Protein AF-A0AA88KXW4-F1 (afdb_monomer)

Sequence (293 aa):
MCEIICKDDIHLTCNGFHGGKSVVLKAKTGSNIFIIKSSSSSLHDVEAWNPDFDQYDLLATLEAKLRIDFPDSSTERIFDYFHAYDLTSPVIRNDLWNLANDHEFVLSLMLETLELFPRILGHCGTLFAVEYVDTLNNFKYNNSSIVIAKKIAEFLIHVRDDTEKLYLCDVKPSHFGESVNGIWKYVDLDAVLSYDILARNIKLRSSCTTDLDCSYFDCVFLCNKNTKQCGKSMVTSNVQIICKNIFIGGFWSGRGLLEMHKSTLIRDTLLQCINDSAFTEEDLINALSAIEG

Mean predicted aligned error: 6.89 Å

Radius of gyration: 20.35 Å; Cα contacts (8 Å, |Δi|>4): 471; chains: 1; bounding box: 57×39×61 Å

Foldseek 3Di:
DVVQVPDPQKDWDFPPDDDQWLGWIWIDDPPFIWIKTFSDVDLPSFPPFDPVPPLVVLLVVLCVVAVFPADPVLSVQVSVVLVVDDCVDPQSRRQVVRLSVQQLSSVLSSCVVLVQEFHWPAADRRMTITGDFQFQVNDPDPDALLVVLLLVLVSVVSCCPVGSNKADQADARRQWGAGPVRHIYGYDCSRTGHLVVLQVVLQPDDFAQAQVNSGPRNWTFGQDNVVRGGDSHTPDHNQLSCLDPAAPHDPVRPHHSPVPPPDPLSVVLSVCSNPPPPDGSVSSNVSSVVPVD

InterPro domains:
  IPR022049 FAM69, protein-kinase domain [PF12260] (96-249)

Nearest PDB structures (foldseek):
  6fdn-assembly1_A  TM=6.360E-01  e=9.123E-03  Homo sapiens
  6hk6-assembly2_C  TM=5.998E-01  e=6.865E-03  Homo sapiens
  6fdm-assembly2_C  TM=6.776E-01  e=3.375E-02  Homo sapiens
  6fdm-assembly1_B  TM=6.154E-01  e=1.706E-02  Homo sapiens
  6g51-assembly1_v  TM=5.787E-01  e=9.123E-03  Homo sapiens

Organism: Artemia franciscana (NCBI:txid6661)

Secondary structure (DSSP, 8-state):
-HHHHTSTT-EEEE----SS-SEEEEEEETTEEEEEEESSSSTT--PPPPTT-STHHHHHHHHHHH--PPPHHHHHHHHHHHHTS-TTSHHHHHHHHHHHH-HHHHHHHHHGGG-SSPPEEEEETTEEEEE-EEEGGG---SS-HHHHHHHHHHHHHHHHHSSS--EE-S--GGGEEEETTS-EEE---TTEE-HHHHHHHHHT----SSGGGGEETTEEEEEETTTTEEEEEES--HHHHHIIIIIIEETTTEE-TTTT---HHHHHHHHHHHH-TT--HHHHHHHHHHHH-

pLDDT: mean 84.41, std 12.37, range [49.41, 97.44]

Solvent-accessible surface area (backbone atoms only — not comparable to full-atom values): 16373 Å² total; per-residue (Å²): 86,47,75,60,72,71,37,91,74,51,47,76,43,79,55,89,82,62,96,73,45,60,35,46,32,44,36,34,49,92,91,48,58,31,34,39,36,18,68,47,80,42,97,79,63,61,74,80,68,63,89,74,60,62,70,71,40,46,57,52,46,49,45,70,69,58,57,58,88,68,59,70,70,36,53,52,48,52,49,54,62,61,67,75,51,68,67,85,39,71,66,54,40,33,24,50,52,47,39,71,64,31,63,36,58,44,50,27,65,46,45,35,90,72,51,46,34,48,42,71,74,43,51,42,68,57,34,36,31,26,52,48,56,55,25,53,76,74,62,80,76,92,69,59,55,61,62,55,52,39,54,53,35,55,49,49,48,46,43,52,73,77,39,82,47,59,40,67,16,72,71,44,49,70,32,34,26,36,31,93,84,71,46,62,28,48,71,66,44,78,49,53,39,32,60,64,54,49,49,50,65,45,56,72,52,89,57,29,82,42,35,74,66,28,40,56,77,66,38,27,22,37,37,37,71,87,80,25,34,50,49,82,51,68,69,52,51,59,60,28,47,42,36,42,32,40,30,47,25,36,95,89,61,43,83,16,63,49,54,84,55,85,49,64,66,59,55,52,50,47,53,42,35,64,71,39,88,82,59,48,50,65,59,52,42,54,58,50,55,71,66,78,111

Structure (mmCIF, N/CA/C/O backbone):
data_AF-A0AA88KXW4-F1
#
_entry.id   AF-A0AA88KXW4-F1
#
loop_
_atom_site.group_PDB
_atom_site.id
_atom_site.type_symbol
_atom_site.label_atom_id
_atom_site.label_alt_id
_atom_site.label_comp_id
_atom_site.label_asym_id
_atom_site.label_entity_id
_atom_site.label_seq_id
_atom_site.pdbx_PDB_ins_code
_atom_site.Cartn_x
_atom_site.Cartn_y
_atom_site.Cartn_z
_atom_site.occupancy
_atom_site.B_iso_or_equiv
_atom_site.auth_seq_id
_atom_site.auth_comp_id
_atom_site.auth_asym_id
_atom_site.auth_atom_id
_atom_site.pdbx_PDB_model_num
ATOM 1 N N . MET A 1 1 ? 9.283 -3.394 -23.355 1.00 84.25 1 MET A N 1
ATOM 2 C CA . MET A 1 1 ? 8.104 -2.547 -23.056 1.00 84.25 1 MET A CA 1
ATOM 3 C C . MET A 1 1 ? 8.089 -1.256 -23.881 1.00 84.25 1 MET A C 1
ATOM 5 O O . MET A 1 1 ? 7.026 -0.930 -24.387 1.00 84.25 1 MET A O 1
ATOM 9 N N . CYS A 1 2 ? 9.219 -0.564 -24.101 1.00 83.81 2 CYS A N 1
ATOM 10 C CA . CYS A 1 2 ? 9.263 0.634 -24.964 1.00 83.81 2 CYS A CA 1
ATOM 11 C C . CYS A 1 2 ? 8.580 0.470 -26.328 1.00 83.81 2 CYS A C 1
ATOM 13 O O . CYS A 1 2 ? 7.752 1.291 -26.698 1.00 83.81 2 CYS A O 1
ATOM 15 N N . GLU A 1 3 ? 8.848 -0.628 -27.039 1.00 84.06 3 GLU A N 1
ATOM 16 C CA . GLU A 1 3 ? 8.198 -0.909 -28.327 1.00 84.06 3 GLU A CA 1
ATOM 17 C C . GLU A 1 3 ? 6.674 -1.031 -28.234 1.00 84.06 3 GLU A C 1
ATOM 19 O O . GLU A 1 3 ? 5.991 -0.813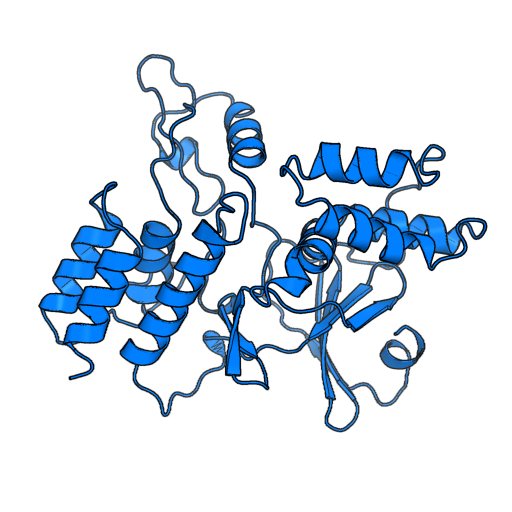 -29.220 1.00 84.06 3 GLU A O 1
ATOM 24 N N . ILE A 1 4 ? 6.127 -1.415 -27.080 1.00 82.56 4 ILE A N 1
ATOM 25 C CA . ILE A 1 4 ? 4.677 -1.520 -26.879 1.00 82.56 4 ILE A CA 1
ATOM 26 C C . ILE A 1 4 ? 4.097 -0.134 -26.595 1.00 82.56 4 ILE A C 1
ATOM 28 O O . ILE A 1 4 ? 3.077 0.224 -27.171 1.00 82.56 4 ILE A O 1
ATOM 32 N N . ILE A 1 5 ? 4.751 0.646 -25.729 1.00 80.94 5 ILE A N 1
ATOM 33 C CA . ILE A 1 5 ? 4.291 1.987 -25.336 1.00 80.94 5 ILE A CA 1
ATOM 34 C C . ILE A 1 5 ? 4.355 2.969 -26.514 1.00 80.94 5 ILE A C 1
ATOM 36 O O . ILE A 1 5 ? 3.481 3.819 -26.642 1.00 80.94 5 ILE A O 1
ATOM 40 N N . CYS A 1 6 ? 5.357 2.839 -27.386 1.00 79.31 6 CYS A N 1
ATOM 41 C CA . CYS A 1 6 ? 5.578 3.744 -28.516 1.00 79.31 6 CYS A CA 1
ATOM 42 C C . CYS A 1 6 ? 4.919 3.285 -29.832 1.00 79.31 6 CYS A C 1
ATOM 44 O O . CYS A 1 6 ? 5.232 3.841 -30.882 1.00 79.31 6 CYS A O 1
ATOM 46 N N . LYS A 1 7 ? 4.057 2.261 -29.813 1.00 79.69 7 LYS A N 1
ATOM 47 C CA . LYS A 1 7 ? 3.315 1.817 -31.005 1.00 79.69 7 LYS A CA 1
ATOM 48 C C . LYS A 1 7 ? 2.076 2.673 -31.255 1.00 79.69 7 LYS A C 1
ATOM 50 O O . LYS A 1 7 ? 1.398 3.076 -30.318 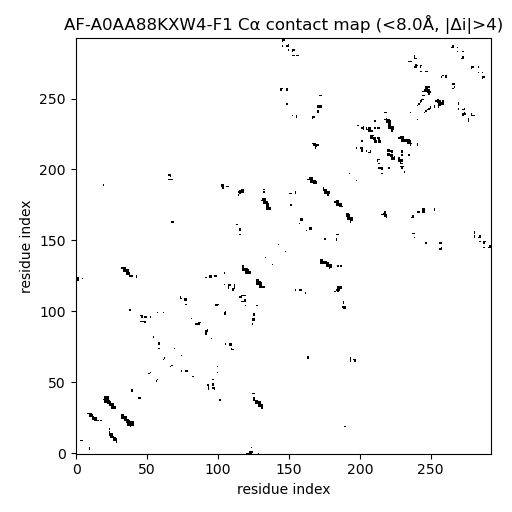1.00 79.69 7 LYS A O 1
ATOM 55 N N . ASP A 1 8 ? 1.718 2.839 -32.527 1.00 71.12 8 ASP A N 1
ATOM 56 C CA . ASP A 1 8 ? 0.546 3.623 -32.948 1.00 71.12 8 ASP A CA 1
ATOM 57 C C . ASP A 1 8 ? -0.809 2.988 -32.569 1.00 71.12 8 ASP A C 1
ATOM 59 O O . ASP A 1 8 ? -1.837 3.662 -32.596 1.00 71.12 8 ASP A O 1
ATOM 63 N N . ASP A 1 9 ? -0.844 1.696 -32.221 1.00 81.19 9 ASP A N 1
ATOM 64 C CA . ASP A 1 9 ? -2.070 0.950 -31.902 1.00 81.19 9 ASP A CA 1
ATOM 65 C C . ASP A 1 9 ? -2.398 0.887 -30.398 1.00 81.19 9 ASP A C 1
ATOM 67 O O . ASP A 1 9 ? -3.360 0.223 -29.995 1.00 81.19 9 ASP A O 1
ATOM 71 N N . ILE A 1 10 ? -1.628 1.581 -29.553 1.00 83.44 10 ILE A N 1
ATOM 72 C CA . ILE A 1 10 ? -1.895 1.651 -28.117 1.00 83.44 10 ILE A CA 1
ATOM 73 C C . ILE A 1 10 ? -3.019 2.650 -27.818 1.00 83.44 10 ILE A C 1
ATOM 75 O O . ILE A 1 10 ? -2.944 3.843 -28.110 1.00 83.44 10 ILE A O 1
ATOM 79 N N . HIS A 1 11 ? -4.082 2.171 -27.175 1.00 84.12 11 HIS A N 1
ATOM 80 C CA . HIS A 1 11 ? -5.144 3.039 -26.678 1.00 84.12 11 HIS A CA 1
ATOM 81 C C . HIS A 1 11 ? -4.858 3.436 -25.230 1.00 84.12 11 HIS A C 1
ATOM 83 O O . HIS A 1 11 ? -4.861 2.581 -24.342 1.00 84.12 11 HIS A O 1
ATOM 89 N N . LEU A 1 12 ? -4.635 4.732 -24.997 1.00 84.12 12 LEU A N 1
ATOM 90 C CA . LEU A 1 12 ? -4.347 5.302 -23.681 1.00 84.12 12 LEU A CA 1
ATOM 91 C C . LEU A 1 12 ? -5.568 6.035 -23.122 1.00 84.12 12 LEU A C 1
ATOM 93 O O . LEU A 1 12 ? -6.241 6.790 -23.820 1.00 84.12 12 LEU A O 1
ATOM 97 N N . THR A 1 13 ? -5.860 5.823 -21.844 1.00 80.12 13 THR A N 1
ATOM 98 C CA . THR A 1 13 ? -6.889 6.556 -21.100 1.00 80.12 13 THR A CA 1
ATOM 99 C C . THR A 1 13 ? -6.297 7.043 -19.787 1.00 80.12 13 THR A C 1
ATOM 101 O O . THR A 1 13 ? -5.774 6.245 -19.010 1.00 80.12 13 THR A O 1
ATOM 104 N N . CYS A 1 14 ? -6.371 8.348 -19.530 1.00 72.88 14 CYS A N 1
ATOM 105 C CA . CYS A 1 14 ? -5.898 8.917 -18.275 1.00 72.88 14 CYS A CA 1
ATOM 106 C C . CYS A 1 14 ? -6.798 8.482 -17.116 1.00 72.88 14 CYS A C 1
ATOM 108 O O . CYS A 1 14 ? -8.000 8.746 -17.137 1.00 72.88 14 CYS A O 1
ATOM 110 N N . ASN A 1 15 ? 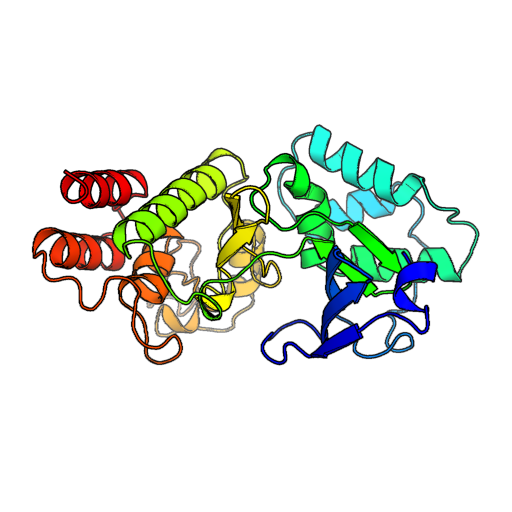-6.204 7.885 -16.084 1.00 65.44 15 ASN A N 1
ATOM 111 C CA . ASN A 1 15 ? -6.864 7.675 -14.799 1.00 65.44 15 ASN A CA 1
ATOM 112 C C . ASN A 1 15 ? -6.436 8.812 -13.874 1.00 65.44 15 ASN A C 1
ATOM 114 O O . ASN A 1 15 ? -5.461 8.714 -13.135 1.00 65.44 15 ASN A O 1
ATOM 118 N N . GLY A 1 16 ? -7.124 9.945 -13.972 1.00 50.75 16 GLY A N 1
ATOM 119 C CA . GLY A 1 16 ? -6.778 11.118 -13.181 1.00 50.75 16 GLY A CA 1
ATOM 120 C C . GLY A 1 16 ? -7.318 11.015 -11.764 1.00 50.75 16 GLY A C 1
ATOM 121 O O . GLY A 1 16 ? -8.344 11.618 -11.530 1.00 50.75 16 GLY A O 1
ATOM 122 N N . PHE A 1 17 ? -6.670 10.276 -10.857 1.00 49.41 17 PHE A N 1
ATOM 123 C CA . PHE A 1 17 ? -6.873 10.365 -9.397 1.00 49.41 17 PHE A CA 1
ATOM 124 C C . PHE A 1 17 ? -5.764 9.604 -8.645 1.00 49.41 17 PHE A C 1
ATOM 126 O O . PHE A 1 17 ? -6.028 8.567 -8.050 1.00 49.41 17 PHE A O 1
ATOM 133 N N . HIS A 1 18 ? -4.525 10.104 -8.652 1.00 53.38 18 HIS A N 1
ATOM 134 C CA . HIS A 1 18 ? -3.463 9.587 -7.775 1.00 53.38 18 HIS A CA 1
ATOM 135 C C . HIS A 1 18 ? -2.628 10.749 -7.231 1.00 53.38 18 HIS A C 1
ATOM 137 O O . HIS A 1 18 ? -2.150 11.589 -7.990 1.00 53.38 18 HIS A O 1
ATOM 143 N N . GLY A 1 19 ? -2.513 10.838 -5.906 1.00 49.91 19 GLY A N 1
ATOM 144 C CA . GLY A 1 19 ? -1.666 11.819 -5.236 1.00 49.91 19 GLY A CA 1
ATOM 145 C C . GLY A 1 19 ? -0.300 11.202 -4.981 1.00 49.91 19 GLY A C 1
ATOM 146 O O . GLY A 1 19 ? -0.121 10.577 -3.950 1.00 49.91 19 GLY A O 1
ATOM 147 N N . GLY A 1 20 ? 0.636 11.353 -5.919 1.00 55.56 20 GLY A N 1
ATOM 148 C CA . GLY A 1 20 ? 1.985 10.774 -5.805 1.00 55.56 20 GLY A CA 1
ATOM 149 C C . GLY A 1 20 ? 2.632 10.479 -7.158 1.00 55.56 20 GLY A C 1
ATOM 150 O O . GLY A 1 20 ? 3.827 10.708 -7.342 1.00 55.56 20 GLY A O 1
ATOM 151 N N . LYS A 1 21 ? 1.821 10.095 -8.151 1.00 65.62 21 LYS A N 1
ATOM 152 C CA . LYS A 1 21 ? 2.250 9.916 -9.543 1.00 65.62 21 LYS A CA 1
ATOM 153 C C . LYS A 1 21 ? 1.886 11.104 -10.417 1.00 65.62 21 LYS A C 1
ATOM 155 O O . LYS A 1 21 ? 0.757 11.589 -10.398 1.00 65.62 21 LYS A O 1
ATOM 160 N N . SER A 1 22 ? 2.831 11.499 -11.263 1.00 62.41 22 SER A N 1
ATOM 161 C CA . SER A 1 22 ? 2.583 12.483 -12.318 1.00 62.41 22 SER A CA 1
ATOM 162 C C . SER A 1 22 ? 1.876 11.862 -13.528 1.00 62.41 22 SER A C 1
ATOM 164 O O . SER A 1 22 ? 1.175 12.558 -14.261 1.00 62.41 22 SER A O 1
ATOM 166 N N . VAL A 1 23 ? 2.034 10.549 -13.735 1.00 74.38 23 VAL A N 1
ATOM 167 C CA . VAL A 1 23 ? 1.422 9.807 -14.845 1.00 74.38 23 VAL A CA 1
ATOM 168 C C . VAL A 1 23 ? 0.784 8.526 -14.321 1.00 74.38 23 VAL A C 1
ATOM 170 O O . VAL A 1 23 ? 1.477 7.690 -13.747 1.00 74.38 23 VAL A O 1
ATOM 173 N N . VAL A 1 24 ? -0.518 8.351 -14.573 1.00 82.81 24 VAL A N 1
ATOM 174 C CA . VAL A 1 24 ? -1.230 7.070 -14.425 1.00 82.81 24 VAL A CA 1
ATOM 175 C C . VAL A 1 24 ? -2.178 6.880 -15.608 1.00 82.81 24 VAL A C 1
ATOM 177 O O . VAL A 1 24 ? -3.198 7.565 -15.737 1.00 82.81 24 VAL A O 1
ATOM 180 N N . LEU A 1 25 ? -1.836 5.949 -16.498 1.00 87.75 25 LEU A N 1
ATOM 181 C CA . LEU A 1 25 ? -2.559 5.704 -17.746 1.00 87.75 25 LEU A CA 1
ATOM 182 C C . LEU A 1 25 ? -3.006 4.250 -17.826 1.00 87.75 25 LEU A C 1
ATOM 184 O O . LEU A 1 25 ? -2.198 3.334 -17.702 1.00 87.75 25 LEU A O 1
ATOM 188 N N . LYS A 1 26 ? -4.286 4.025 -18.112 1.00 90.12 26 LYS A N 1
ATOM 189 C CA . LYS A 1 26 ? -4.768 2.721 -18.563 1.00 90.12 26 LYS A CA 1
ATOM 190 C C . LYS A 1 26 ? -4.405 2.562 -20.033 1.00 90.12 26 LYS A C 1
ATOM 192 O O . LYS A 1 26 ? -4.838 3.358 -20.864 1.00 90.12 26 LYS A O 1
ATOM 197 N N . ALA A 1 27 ? -3.631 1.535 -20.343 1.00 91.06 27 ALA A N 1
ATOM 198 C CA . ALA A 1 27 ? -3.210 1.198 -21.689 1.00 91.06 27 ALA A CA 1
ATOM 199 C C . ALA A 1 27 ? -3.888 -0.090 -22.157 1.00 91.06 27 ALA A C 1
ATOM 201 O O . ALA A 1 27 ? -4.046 -1.041 -21.387 1.00 91.06 27 ALA A O 1
ATOM 202 N N . LYS A 1 28 ? -4.283 -0.123 -23.431 1.00 90.81 28 LYS A N 1
ATOM 203 C CA . LYS A 1 28 ? -4.855 -1.305 -24.078 1.00 90.81 28 LYS A CA 1
ATOM 204 C C . LYS A 1 28 ? -4.191 -1.555 -25.429 1.00 90.81 28 LYS A C 1
ATOM 206 O O . LYS A 1 28 ? -4.169 -0.664 -26.273 1.00 90.81 28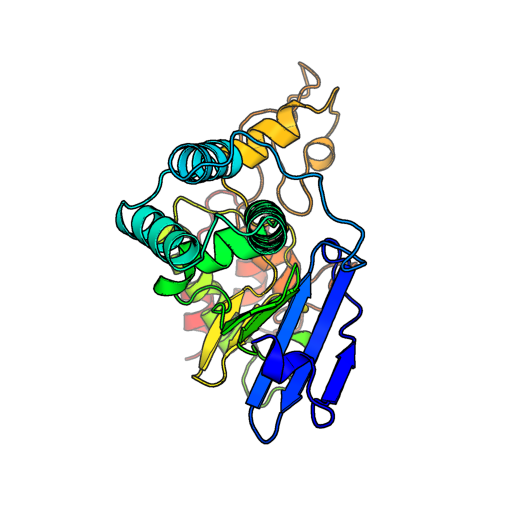 LYS A O 1
ATOM 211 N N . THR A 1 29 ? -3.715 -2.781 -25.636 1.00 88.75 29 THR A N 1
ATOM 212 C CA . THR A 1 29 ? -3.185 -3.283 -26.916 1.00 88.75 29 THR A CA 1
ATOM 213 C C . THR A 1 29 ? -3.831 -4.637 -27.222 1.00 88.75 29 THR A C 1
ATOM 215 O O . THR A 1 29 ? -3.703 -5.598 -26.459 1.00 88.75 29 THR A O 1
ATOM 218 N N . GLY A 1 30 ? -4.630 -4.705 -28.292 1.00 86.62 30 GLY A N 1
ATOM 219 C CA . GLY A 1 30 ? -5.485 -5.865 -28.566 1.00 86.62 30 GLY A CA 1
ATOM 220 C C . GLY A 1 30 ? -6.418 -6.196 -27.388 1.00 86.62 30 GLY A C 1
ATOM 221 O O . GLY A 1 30 ? -7.249 -5.375 -26.986 1.00 86.62 30 GLY A O 1
ATOM 222 N N . SER A 1 31 ? -6.285 -7.405 -26.831 1.00 85.62 31 SER A N 1
ATOM 223 C CA . SER A 1 31 ? -7.009 -7.862 -25.632 1.00 85.62 31 SER A CA 1
ATOM 224 C C . SER A 1 31 ? -6.290 -7.563 -24.313 1.00 85.62 31 SER A C 1
ATOM 226 O O . SER A 1 31 ? -6.886 -7.737 -23.253 1.00 85.62 31 SER A O 1
ATOM 228 N N . ASN A 1 32 ? -5.030 -7.130 -24.356 1.00 88.06 32 ASN A N 1
ATOM 229 C CA . ASN A 1 32 ? -4.223 -6.904 -23.163 1.00 88.06 32 ASN A CA 1
ATOM 230 C C . ASN A 1 32 ? -4.480 -5.506 -22.602 1.00 88.06 32 ASN A C 1
ATOM 232 O O . ASN A 1 32 ? -4.511 -4.525 -23.348 1.00 88.06 32 ASN A O 1
ATOM 236 N N . ILE A 1 33 ? -4.638 -5.424 -21.283 1.00 91.25 33 ILE A N 1
ATOM 237 C CA . ILE A 1 33 ? -4.827 -4.177 -20.543 1.00 91.25 33 ILE A CA 1
ATOM 238 C C . ILE A 1 33 ? -3.774 -4.130 -19.437 1.00 91.25 33 ILE A C 1
ATOM 240 O O . ILE A 1 33 ? -3.549 -5.128 -18.755 1.00 91.25 33 ILE A O 1
ATOM 244 N N . PHE A 1 34 ? -3.144 -2.975 -19.262 1.00 93.00 34 PHE A N 1
ATOM 245 C CA . PHE A 1 34 ? -2.158 -2.724 -18.214 1.00 93.00 34 PHE A CA 1
ATOM 246 C C . PHE A 1 34 ? -2.209 -1.258 -17.780 1.00 93.00 34 PHE A C 1
ATOM 248 O O . PHE A 1 34 ? -2.833 -0.426 -18.445 1.00 93.00 34 PHE A O 1
ATOM 255 N N . ILE A 1 35 ? -1.587 -0.941 -16.648 1.00 93.25 35 ILE A N 1
ATOM 256 C CA . ILE A 1 35 ? -1.483 0.431 -16.146 1.00 93.25 35 ILE A CA 1
ATOM 257 C C . ILE A 1 35 ? -0.039 0.896 -16.298 1.00 93.25 35 ILE A C 1
ATOM 259 O O . ILE A 1 35 ? 0.876 0.199 -15.878 1.00 93.25 35 ILE A O 1
ATOM 263 N N . ILE A 1 36 ? 0.165 2.066 -16.897 1.00 92.12 36 ILE A N 1
ATOM 264 C CA . ILE A 1 36 ? 1.461 2.739 -16.992 1.00 92.12 36 ILE A CA 1
ATOM 265 C C . ILE A 1 36 ? 1.524 3.799 -15.897 1.00 92.12 36 ILE A C 1
ATOM 267 O O . ILE A 1 36 ? 0.592 4.597 -15.767 1.00 92.12 36 ILE A O 1
ATOM 271 N N . LYS A 1 37 ? 2.619 3.815 -15.140 1.00 91.62 37 LYS A N 1
ATOM 272 C CA . LYS A 1 37 ? 2.862 4.734 -14.031 1.00 91.62 37 LYS A CA 1
ATOM 273 C C . LYS A 1 37 ? 4.221 5.421 -14.163 1.00 91.62 37 LYS A C 1
ATOM 275 O O . LYS A 1 37 ? 5.152 4.852 -14.731 1.00 91.62 37 LYS A O 1
ATOM 280 N N . SER A 1 38 ? 4.322 6.642 -13.643 1.00 87.25 38 SER A N 1
ATOM 281 C CA . SER A 1 38 ? 5.592 7.346 -13.421 1.00 87.25 38 SER A CA 1
ATOM 282 C C . SER A 1 38 ? 5.429 8.421 -12.347 1.00 87.25 38 SER A C 1
ATOM 284 O O . SER A 1 38 ? 4.440 9.164 -12.334 1.00 87.25 38 SER A O 1
ATOM 286 N N . SER A 1 39 ? 6.410 8.512 -11.450 1.00 78.69 39 SER A N 1
ATOM 287 C CA . SER A 1 39 ? 6.564 9.628 -10.506 1.00 78.69 39 SER A CA 1
ATOM 288 C C . SER A 1 39 ? 6.958 10.924 -11.218 1.00 78.69 39 SER A C 1
ATOM 290 O O . SER A 1 39 ? 6.522 12.004 -10.823 1.00 78.69 39 SER A O 1
ATOM 292 N N . SER A 1 40 ? 7.692 10.823 -12.326 1.00 72.44 40 SER A N 1
ATOM 293 C CA . SER A 1 40 ? 8.109 11.966 -13.133 1.00 72.44 40 SER A CA 1
ATOM 294 C C . SER A 1 40 ? 7.050 12.378 -14.163 1.00 72.44 40 SER A C 1
ATOM 296 O O . SER A 1 40 ? 6.437 11.528 -14.819 1.00 72.44 40 SER A O 1
ATOM 298 N N . SER A 1 41 ? 6.830 13.691 -14.293 1.00 63.44 41 SER A N 1
ATOM 299 C CA . SER A 1 41 ? 5.835 14.292 -15.198 1.00 63.44 41 SER A CA 1
ATOM 300 C C . SER A 1 41 ? 6.308 14.395 -16.648 1.00 63.44 41 SER A C 1
ATOM 302 O O . SER A 1 41 ? 5.504 14.566 -17.565 1.00 63.44 41 SER A O 1
ATOM 304 N N . SER A 1 42 ? 7.614 14.231 -16.859 1.00 59.12 42 SER A N 1
ATOM 305 C CA . SER A 1 42 ? 8.285 14.332 -18.146 1.00 59.12 42 SER A CA 1
ATOM 306 C C . SER A 1 42 ? 9.450 13.351 -18.190 1.00 59.12 42 SER A C 1
ATOM 308 O O . SER A 1 42 ? 10.179 13.210 -17.216 1.00 59.12 42 SER A O 1
ATOM 310 N N . LEU A 1 43 ? 9.727 12.753 -19.351 1.00 57.84 43 LEU A N 1
ATOM 311 C CA . LEU A 1 43 ? 10.965 11.985 -19.570 1.00 57.84 43 LEU A CA 1
ATOM 312 C C . LEU A 1 43 ? 12.241 12.843 -19.406 1.00 57.84 43 LEU A C 1
ATOM 314 O O . LEU A 1 43 ? 13.343 12.310 -19.471 1.00 57.84 43 LEU A O 1
ATOM 318 N N . HIS A 1 44 ? 12.098 14.161 -19.223 1.00 53.00 44 HIS A N 1
ATOM 319 C CA . HIS A 1 44 ? 13.179 15.118 -18.988 1.00 53.00 44 HIS A CA 1
ATOM 320 C C . HIS A 1 44 ? 13.258 15.640 -17.540 1.00 53.00 44 HIS A C 1
ATOM 322 O O . HIS A 1 44 ? 14.261 16.264 -17.198 1.00 53.00 44 HIS A O 1
ATOM 328 N N . ASP A 1 45 ? 12.261 15.367 -16.689 1.00 54.06 45 ASP A N 1
ATOM 329 C CA . ASP A 1 45 ? 12.276 15.717 -15.257 1.00 54.06 45 ASP A CA 1
ATOM 330 C C . ASP A 1 45 ? 12.929 14.575 -14.472 1.00 54.06 45 ASP A C 1
ATOM 332 O O . ASP A 1 45 ? 12.273 13.830 -13.739 1.00 54.06 45 ASP A O 1
ATOM 336 N N . VAL A 1 46 ? 14.215 14.370 -14.728 1.00 59.53 46 VAL A N 1
ATOM 337 C CA . VAL A 1 46 ? 14.956 13.189 -14.286 1.00 59.53 46 VAL A CA 1
ATOM 338 C C . VAL A 1 46 ? 16.008 13.630 -13.276 1.00 59.53 46 VAL A C 1
ATOM 340 O O . VAL A 1 46 ? 16.757 14.572 -13.548 1.00 59.53 46 VAL A O 1
ATOM 343 N N . GLU A 1 47 ? 16.058 12.993 -12.102 1.00 61.25 47 GLU A N 1
ATOM 344 C CA . GLU A 1 47 ? 17.119 13.285 -11.134 1.00 61.25 47 GLU A CA 1
ATOM 345 C C . GLU A 1 47 ? 18.475 12.964 -11.761 1.00 61.25 47 GLU A C 1
ATOM 347 O O . GLU A 1 47 ? 18.643 11.912 -12.385 1.00 61.25 47 GLU A O 1
ATOM 352 N N . ALA A 1 48 ? 19.437 13.877 -11.598 1.00 61.91 48 ALA A N 1
ATOM 353 C CA . ALA A 1 48 ? 20.780 13.689 -12.121 1.00 61.91 48 ALA A CA 1
ATOM 354 C C . ALA A 1 48 ? 21.392 12.415 -11.528 1.00 61.91 48 ALA A C 1
ATOM 356 O O . ALA A 1 48 ? 21.458 12.259 -10.308 1.00 61.91 48 ALA A O 1
ATOM 357 N N . TRP A 1 49 ? 21.843 11.521 -12.408 1.00 62.41 49 TRP A N 1
ATOM 358 C CA . TRP A 1 49 ? 22.497 10.275 -12.028 1.00 62.41 49 TRP A CA 1
ATOM 359 C C . TRP A 1 49 ? 23.650 10.512 -11.040 1.00 62.41 49 TRP A C 1
ATOM 361 O O . TRP A 1 49 ? 24.531 11.340 -11.293 1.00 62.41 49 TRP A O 1
ATOM 371 N N . ASN A 1 50 ? 23.652 9.758 -9.936 1.00 63.81 50 ASN A N 1
ATOM 372 C CA . ASN A 1 50 ? 24.761 9.729 -8.989 1.00 63.81 50 ASN A CA 1
ATOM 373 C C . ASN A 1 50 ? 25.883 8.817 -9.532 1.00 63.81 50 ASN A C 1
ATOM 375 O O . ASN A 1 50 ? 25.622 7.632 -9.749 1.00 63.81 50 ASN A O 1
ATOM 379 N N . PRO A 1 51 ? 27.115 9.326 -9.740 1.00 57.00 51 PRO A N 1
ATOM 380 C CA . PRO A 1 51 ? 28.219 8.538 -10.274 1.00 57.00 51 PRO A CA 1
ATOM 381 C C . PRO A 1 51 ? 28.612 7.297 -9.470 1.00 57.00 51 PRO A C 1
ATOM 383 O O . PRO A 1 51 ? 29.221 6.399 -10.042 1.00 57.00 51 PRO A O 1
ATOM 386 N N . ASP A 1 52 ? 28.246 7.236 -8.189 1.00 57.62 52 ASP A N 1
ATOM 387 C CA . ASP A 1 52 ? 28.582 6.127 -7.288 1.00 57.62 52 ASP A CA 1
ATOM 388 C C . ASP A 1 52 ? 27.659 4.893 -7.462 1.00 57.62 52 ASP A C 1
ATOM 390 O O . ASP A 1 52 ? 27.825 3.882 -6.795 1.00 57.62 52 ASP A O 1
ATOM 394 N N . PHE A 1 53 ? 26.699 4.926 -8.396 1.00 58.44 53 PHE A N 1
ATOM 395 C CA . PHE A 1 53 ? 25.644 3.915 -8.606 1.00 58.44 53 PHE A CA 1
ATOM 396 C C . PHE A 1 53 ? 26.098 2.535 -9.154 1.00 58.44 53 PHE A C 1
ATOM 398 O O . PHE A 1 53 ? 25.297 1.797 -9.733 1.00 58.44 53 PHE A O 1
ATOM 405 N N . ASP A 1 54 ? 27.365 2.151 -9.015 1.00 60.09 54 ASP A N 1
ATOM 406 C CA . ASP A 1 54 ? 27.842 0.834 -9.452 1.00 60.09 54 ASP A CA 1
ATOM 407 C C . ASP A 1 54 ? 27.337 -0.256 -8.485 1.00 60.09 54 ASP A C 1
ATOM 409 O O . ASP A 1 54 ? 27.821 -0.354 -7.363 1.00 60.09 54 ASP A O 1
ATOM 413 N N . GLN A 1 55 ? 26.353 -1.057 -8.929 1.00 57.06 55 GLN A N 1
ATOM 414 C CA . GLN A 1 55 ? 25.856 -2.375 -8.455 1.00 57.06 55 GLN A CA 1
ATOM 415 C C . GLN A 1 55 ? 25.807 -2.668 -6.936 1.00 57.06 55 GLN A C 1
ATOM 417 O O . GLN A 1 55 ? 24.750 -3.028 -6.415 1.00 57.06 55 GLN A O 1
ATOM 422 N N . TYR A 1 56 ? 26.919 -2.533 -6.221 1.00 58.53 56 TYR A N 1
ATOM 423 C CA . TYR A 1 56 ? 27.012 -2.653 -4.767 1.00 58.53 56 TYR A CA 1
ATOM 424 C C . TYR A 1 56 ? 26.327 -1.494 -4.030 1.00 58.53 56 TYR A C 1
ATOM 426 O O . TYR A 1 56 ? 25.753 -1.712 -2.964 1.00 58.53 56 TYR A O 1
ATOM 434 N N . ASP A 1 57 ? 26.298 -0.298 -4.624 1.00 64.94 57 ASP A N 1
ATOM 435 C CA . ASP A 1 57 ? 25.611 0.856 -4.035 1.00 64.94 57 ASP A CA 1
ATOM 436 C C . ASP A 1 57 ? 24.106 0.861 -4.312 1.00 64.94 57 ASP A C 1
ATOM 438 O O . ASP A 1 57 ? 23.358 1.457 -3.546 1.00 64.94 57 ASP A O 1
ATOM 442 N N . LEU A 1 58 ? 23.616 0.168 -5.348 1.00 67.06 58 LEU A N 1
ATOM 443 C CA . LEU A 1 58 ? 22.177 0.071 -5.611 1.00 67.06 58 LEU A CA 1
ATOM 444 C C . LEU A 1 58 ? 21.466 -0.699 -4.495 1.00 67.06 58 LEU A C 1
ATOM 446 O O . LEU A 1 58 ? 20.497 -0.191 -3.939 1.00 67.06 58 LEU A O 1
ATOM 450 N N . LEU A 1 59 ? 21.946 -1.898 -4.150 1.00 65.62 59 LEU A N 1
ATOM 451 C CA . LEU A 1 59 ? 21.367 -2.670 -3.049 1.00 65.62 59 LEU A CA 1
ATOM 452 C C . LEU A 1 59 ? 21.478 -1.904 -1.733 1.00 65.62 59 LEU A C 1
ATOM 454 O O . LEU A 1 59 ? 20.469 -1.731 -1.061 1.00 65.62 59 LEU A O 1
ATOM 458 N N . ALA A 1 60 ? 22.648 -1.337 -1.429 1.00 68.69 60 ALA A N 1
ATOM 459 C CA . ALA A 1 60 ? 22.835 -0.524 -0.231 1.00 68.69 60 ALA A CA 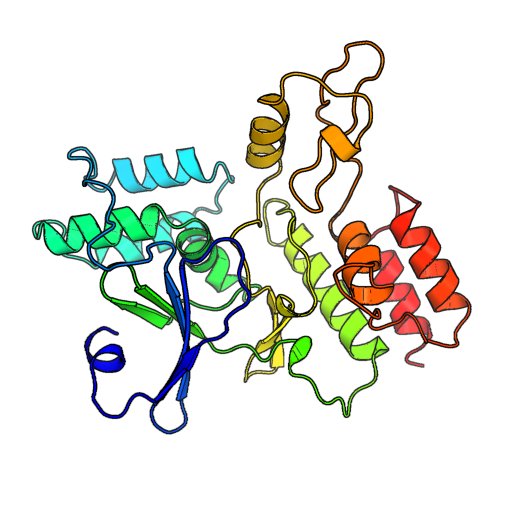1
ATOM 460 C C . ALA A 1 60 ? 21.925 0.721 -0.214 1.00 68.69 60 ALA A C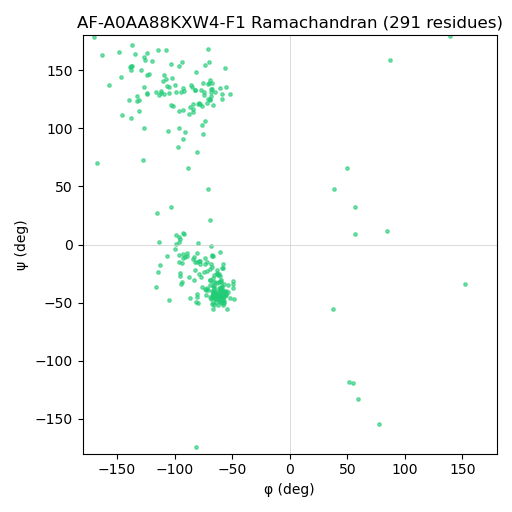 1
ATOM 462 O O . ALA A 1 60 ? 21.393 1.088 0.831 1.00 68.69 60 ALA A O 1
ATOM 463 N N . THR A 1 61 ? 21.696 1.362 -1.364 1.00 67.88 61 THR A N 1
ATOM 464 C CA . THR A 1 61 ? 20.787 2.512 -1.505 1.00 67.88 61 THR A CA 1
ATOM 465 C C . THR A 1 61 ? 19.342 2.090 -1.292 1.00 67.88 61 THR A C 1
ATOM 467 O O . THR A 1 61 ? 18.606 2.771 -0.579 1.00 67.88 61 THR A O 1
ATOM 470 N N . LEU A 1 62 ? 18.926 0.965 -1.874 1.00 68.88 62 LEU A N 1
ATOM 471 C CA . LEU A 1 62 ? 17.581 0.426 -1.715 1.00 68.88 62 LEU A CA 1
ATOM 472 C C . LEU A 1 62 ? 17.332 -0.039 -0.278 1.00 68.88 62 LEU A C 1
ATOM 474 O O . LEU A 1 62 ? 16.321 0.340 0.303 1.00 68.88 62 LEU A O 1
ATOM 478 N N . GLU A 1 63 ? 18.277 -0.748 0.337 1.00 67.62 63 GLU A N 1
ATOM 479 C CA . GLU A 1 63 ? 18.274 -1.103 1.761 1.00 67.62 63 GLU A CA 1
ATOM 480 C C . GLU A 1 63 ? 18.197 0.145 2.646 1.00 67.62 63 GLU A C 1
ATOM 482 O O . GLU A 1 63 ? 17.330 0.252 3.517 1.00 67.62 63 GLU A O 1
ATOM 487 N N . ALA A 1 64 ? 19.038 1.151 2.391 1.00 66.69 64 ALA A N 1
ATOM 488 C CA . ALA A 1 64 ? 19.052 2.395 3.157 1.00 66.69 64 ALA A CA 1
ATOM 489 C C . ALA A 1 64 ? 17.759 3.210 3.007 1.00 66.69 64 ALA A C 1
ATOM 491 O O . ALA A 1 64 ? 17.360 3.915 3.951 1.00 66.69 64 ALA A O 1
ATOM 492 N N . LYS A 1 65 ? 17.125 3.135 1.832 1.00 67.25 65 LYS A N 1
ATOM 493 C CA . LYS A 1 65 ? 15.898 3.854 1.489 1.00 67.25 65 LYS A CA 1
ATOM 494 C C . LYS A 1 65 ? 14.663 3.177 2.060 1.00 67.25 65 LYS A C 1
ATOM 496 O O . LYS A 1 65 ? 13.851 3.838 2.704 1.00 67.25 65 LYS A O 1
ATOM 501 N N . LEU A 1 66 ? 14.539 1.878 1.838 1.00 65.31 66 LEU A N 1
ATOM 502 C CA . LEU A 1 66 ? 13.361 1.105 2.196 1.00 65.31 66 LEU A CA 1
ATOM 503 C C . LEU A 1 66 ? 13.385 0.665 3.656 1.00 65.31 66 LEU A C 1
ATOM 505 O O . LEU A 1 66 ? 12.320 0.580 4.254 1.00 65.31 66 LEU A O 1
ATOM 509 N N . ARG A 1 67 ? 14.569 0.437 4.251 1.00 66.56 67 ARG A N 1
ATOM 510 C CA . ARG A 1 67 ? 14.743 0.022 5.661 1.00 66.56 67 ARG A CA 1
ATOM 511 C C . ARG A 1 67 ? 13.679 -0.978 6.108 1.00 66.56 67 ARG A C 1
ATOM 513 O O . ARG A 1 67 ? 12.985 -0.781 7.107 1.00 66.56 67 ARG A O 1
ATOM 520 N N . ILE A 1 68 ? 13.505 -1.976 5.264 1.00 65.00 68 ILE A N 1
ATOM 521 C CA . ILE A 1 68 ? 12.696 -3.159 5.475 1.00 65.00 68 ILE A CA 1
ATOM 522 C C . ILE A 1 68 ? 13.737 -4.273 5.557 1.00 65.00 68 ILE A C 1
ATOM 524 O O . ILE A 1 68 ? 14.632 -4.315 4.713 1.00 65.00 68 ILE A O 1
ATOM 528 N N . ASP A 1 69 ? 13.667 -5.115 6.585 1.00 57.53 69 ASP A N 1
ATOM 529 C CA . ASP A 1 69 ? 14.513 -6.304 6.638 1.00 57.53 69 ASP A CA 1
ATOM 530 C C . ASP A 1 69 ? 14.061 -7.236 5.509 1.00 57.53 69 ASP A C 1
ATOM 532 O O . ASP A 1 69 ? 12.888 -7.587 5.391 1.00 57.53 69 ASP A O 1
ATOM 536 N N . PHE A 1 70 ? 14.965 -7.553 4.590 1.00 59.53 70 PHE A N 1
ATOM 537 C CA . PHE A 1 70 ? 14.592 -8.303 3.401 1.00 59.53 70 PHE A CA 1
ATOM 538 C C . PHE A 1 70 ? 14.781 -9.796 3.625 1.00 59.53 70 PHE A C 1
ATOM 540 O O . PHE A 1 70 ? 15.852 -10.211 4.070 1.00 59.53 70 PHE A O 1
ATOM 547 N N . PRO A 1 71 ? 13.803 -10.631 3.233 1.00 63.34 71 PRO A N 1
ATOM 548 C CA . PRO A 1 71 ? 14.114 -12.004 2.882 1.00 63.34 71 PRO A CA 1
ATOM 549 C C . PRO A 1 71 ? 15.184 -11.986 1.787 1.00 63.34 71 PRO A C 1
ATOM 551 O O . PRO A 1 71 ? 15.045 -11.233 0.819 1.00 63.34 71 PRO A O 1
ATOM 554 N N . ASP A 1 72 ? 16.212 -12.830 1.903 1.00 65.00 72 ASP A N 1
ATOM 555 C CA . ASP A 1 72 ? 17.322 -12.893 0.936 1.00 65.00 72 ASP A CA 1
ATOM 556 C C . ASP A 1 72 ? 16.817 -12.970 -0.521 1.00 65.00 72 ASP A C 1
ATOM 558 O O . ASP A 1 72 ? 17.331 -12.290 -1.410 1.00 65.00 72 ASP A O 1
ATOM 562 N N . SER A 1 73 ? 15.717 -13.698 -0.751 1.00 67.31 73 SER A N 1
ATOM 563 C CA . SER A 1 73 ? 15.074 -13.844 -2.063 1.00 67.31 73 SER A CA 1
ATOM 564 C C . SER A 1 73 ? 14.555 -12.534 -2.669 1.00 67.31 73 SER A C 1
ATOM 566 O O . SER A 1 73 ? 14.534 -12.378 -3.890 1.00 67.31 73 SER A O 1
ATOM 568 N N . SER A 1 74 ? 14.104 -11.586 -1.843 1.00 71.88 74 SER A N 1
ATOM 569 C CA . SER A 1 74 ? 13.605 -10.287 -2.311 1.00 71.88 74 SER A CA 1
ATOM 570 C C . SER A 1 74 ? 14.760 -9.399 -2.771 1.00 71.88 74 SER A C 1
ATOM 572 O O . SER A 1 74 ? 14.645 -8.708 -3.785 1.00 71.88 74 SER A O 1
ATOM 574 N N . THR A 1 75 ? 15.890 -9.461 -2.065 1.00 71.38 75 THR A N 1
ATOM 575 C CA . THR A 1 75 ? 17.125 -8.746 -2.412 1.00 71.38 75 THR A CA 1
ATOM 576 C C . THR A 1 75 ? 17.739 -9.293 -3.699 1.00 71.38 75 THR A C 1
ATOM 578 O O . THR A 1 75 ? 18.061 -8.513 -4.599 1.00 71.38 75 THR A O 1
ATOM 581 N N . GLU A 1 76 ? 17.826 -10.623 -3.833 1.00 76.62 76 GLU A N 1
ATOM 582 C CA . GLU A 1 76 ? 18.290 -11.297 -5.057 1.00 76.62 76 GLU A CA 1
ATOM 583 C C . GLU A 1 76 ? 17.478 -10.865 -6.274 1.00 76.62 76 GLU A C 1
ATOM 585 O O . GLU A 1 76 ? 18.028 -10.548 -7.323 1.00 76.62 76 GLU A O 1
ATOM 590 N N . ARG A 1 77 ? 16.159 -10.760 -6.125 1.00 80.38 77 ARG A N 1
ATOM 591 C CA . ARG A 1 77 ? 15.294 -10.375 -7.232 1.00 80.38 77 ARG A CA 1
ATOM 592 C C . ARG A 1 77 ? 15.542 -8.957 -7.727 1.00 80.38 77 ARG A C 1
ATOM 594 O O . ARG A 1 77 ? 15.564 -8.726 -8.939 1.00 80.38 77 ARG A O 1
ATOM 601 N N . ILE A 1 78 ? 15.662 -7.994 -6.813 1.00 80.00 78 ILE A N 1
ATOM 602 C CA . ILE A 1 78 ? 15.956 -6.622 -7.227 1.00 80.00 78 ILE A CA 1
ATOM 603 C C . ILE A 1 78 ? 17.306 -6.592 -7.929 1.00 80.00 78 ILE A C 1
ATOM 605 O O . ILE A 1 78 ? 17.438 -6.005 -9.002 1.00 80.00 78 ILE A O 1
ATOM 609 N N . PHE A 1 79 ? 18.291 -7.264 -7.339 1.00 78.62 79 PHE A N 1
ATOM 610 C CA . PHE A 1 79 ? 19.606 -7.390 -7.925 1.00 78.62 79 PHE A CA 1
ATOM 611 C C . PHE A 1 79 ? 19.511 -7.953 -9.348 1.00 78.62 79 PHE A C 1
ATOM 613 O O . PHE A 1 79 ? 19.931 -7.278 -10.283 1.00 78.62 79 PHE A O 1
ATOM 620 N N . ASP A 1 80 ? 18.891 -9.110 -9.550 1.00 84.69 80 ASP A N 1
ATOM 621 C CA . ASP A 1 80 ? 18.734 -9.737 -10.864 1.00 84.69 80 ASP A CA 1
ATOM 622 C C . ASP A 1 80 ? 18.042 -8.817 -11.874 1.00 84.69 80 ASP A C 1
ATOM 624 O O . ASP A 1 80 ? 18.463 -8.725 -13.031 1.00 84.69 80 ASP A O 1
ATOM 628 N N . TYR A 1 81 ? 17.011 -8.086 -11.436 1.00 87.06 81 TYR A N 1
ATOM 629 C CA . TYR A 1 81 ? 16.304 -7.143 -12.293 1.00 87.06 81 TYR A CA 1
ATOM 630 C C . TYR A 1 81 ? 17.233 -6.048 -12.823 1.00 87.06 81 TYR A C 1
ATOM 632 O O . TYR A 1 81 ? 17.245 -5.792 -14.025 1.00 87.06 81 TYR A O 1
ATOM 640 N N . PHE A 1 82 ? 18.019 -5.403 -11.958 1.00 83.44 82 PHE A N 1
ATOM 641 C CA . PHE A 1 82 ? 18.897 -4.309 -12.376 1.00 83.44 82 PHE A CA 1
ATOM 642 C C . PHE A 1 82 ? 20.171 -4.802 -13.088 1.00 83.44 82 PHE A C 1
ATOM 644 O O . PHE A 1 82 ? 20.655 -4.112 -13.986 1.00 83.44 82 PHE A O 1
ATOM 651 N N . HIS A 1 83 ? 20.664 -6.011 -12.789 1.00 82.25 83 HIS A N 1
ATOM 652 C CA . HIS A 1 83 ? 21.831 -6.606 -13.468 1.00 82.25 83 HIS A CA 1
ATOM 653 C C . HIS A 1 83 ? 21.567 -7.092 -14.883 1.00 82.25 83 HIS A C 1
ATOM 655 O O . HIS A 1 83 ? 22.509 -7.280 -15.652 1.00 82.25 83 HIS A O 1
ATOM 661 N N . ALA A 1 84 ? 20.302 -7.255 -15.259 1.00 86.38 84 ALA A N 1
ATOM 662 C CA . ALA A 1 84 ? 19.938 -7.579 -16.629 1.00 86.38 84 ALA A CA 1
ATOM 663 C C . ALA A 1 84 ? 20.255 -6.446 -17.631 1.00 86.38 84 ALA A C 1
ATOM 665 O O . ALA A 1 84 ? 20.146 -6.660 -18.840 1.00 86.38 84 ALA A O 1
ATOM 666 N N . TYR A 1 85 ? 20.628 -5.250 -17.160 1.00 84.44 85 TYR A N 1
ATOM 667 C CA . TYR A 1 85 ? 20.824 -4.064 -17.988 1.00 84.44 85 TYR A CA 1
ATOM 668 C C . TYR A 1 85 ? 22.293 -3.660 -18.124 1.00 84.44 85 TYR A C 1
ATOM 670 O O . TYR A 1 85 ? 23.090 -3.756 -17.194 1.00 84.44 85 TYR A O 1
ATOM 678 N N . ASP A 1 86 ? 22.640 -3.138 -19.302 1.00 82.88 86 ASP A N 1
ATOM 679 C CA . ASP A 1 86 ? 23.969 -2.598 -19.576 1.00 82.88 86 ASP A CA 1
ATOM 680 C C . ASP A 1 86 ? 24.148 -1.222 -18.918 1.00 82.88 86 ASP A C 1
ATOM 682 O O . ASP A 1 86 ? 23.802 -0.175 -19.478 1.00 82.88 86 ASP A O 1
ATOM 686 N N . LEU A 1 87 ? 24.732 -1.234 -17.719 1.00 77.25 87 LEU A N 1
ATOM 687 C CA . LEU A 1 87 ? 25.056 -0.030 -16.962 1.00 77.25 87 LEU A CA 1
ATOM 688 C C . LEU A 1 87 ? 26.177 0.803 -17.604 1.00 77.25 87 LEU A C 1
ATOM 690 O O . LEU A 1 87 ? 26.478 1.876 -17.096 1.00 77.25 87 LEU A O 1
ATOM 694 N N . THR A 1 88 ? 26.791 0.416 -18.727 1.00 79.38 88 THR A N 1
ATOM 695 C CA . THR A 1 88 ? 27.747 1.303 -19.421 1.00 79.38 88 THR A CA 1
ATOM 696 C C . THR A 1 88 ? 27.048 2.442 -20.170 1.00 79.38 88 THR A C 1
ATOM 698 O O . THR A 1 88 ? 27.627 3.525 -20.328 1.00 79.38 88 THR A O 1
ATOM 701 N N . SER A 1 89 ? 25.774 2.267 -20.535 1.00 82.75 89 SER A N 1
ATOM 702 C CA . SER A 1 89 ? 24.958 3.297 -21.181 1.00 82.75 89 SER A CA 1
ATOM 703 C C . SER A 1 89 ? 24.486 4.359 -20.174 1.00 82.75 89 SER A C 1
ATOM 705 O O . SER A 1 89 ? 23.729 4.035 -19.256 1.00 82.75 89 SER A O 1
ATOM 707 N N . PRO A 1 90 ? 24.852 5.648 -20.344 1.00 79.12 90 PRO A N 1
ATOM 708 C CA . PRO A 1 90 ? 24.407 6.718 -19.446 1.00 79.12 90 PRO A CA 1
ATOM 709 C C . PRO A 1 90 ? 22.886 6.884 -19.397 1.00 79.12 90 PRO A C 1
ATOM 711 O O . PRO A 1 90 ? 22.344 7.233 -18.355 1.00 79.12 90 PRO A O 1
ATOM 714 N N . VAL A 1 91 ? 22.205 6.614 -20.514 1.00 79.81 91 VAL A N 1
ATOM 715 C CA . VAL A 1 91 ? 20.742 6.694 -20.605 1.00 79.81 91 VAL A CA 1
ATOM 716 C C . VAL A 1 91 ? 20.109 5.609 -19.738 1.00 79.81 91 VAL A C 1
ATOM 718 O O . VAL A 1 91 ? 19.296 5.918 -18.876 1.00 79.81 91 VAL A O 1
ATOM 721 N N . ILE A 1 92 ? 20.561 4.360 -19.890 1.00 81.94 92 ILE A N 1
ATOM 722 C CA . ILE A 1 92 ? 20.051 3.223 -19.111 1.00 81.94 92 ILE A CA 1
ATOM 723 C C . ILE A 1 92 ? 20.322 3.431 -17.619 1.00 81.94 92 ILE A C 1
ATOM 725 O O . ILE A 1 92 ? 19.421 3.250 -16.806 1.00 81.94 92 ILE A O 1
ATOM 729 N N . ARG A 1 93 ? 21.532 3.865 -17.241 1.00 80.25 93 ARG A N 1
ATOM 730 C CA . ARG A 1 93 ? 21.844 4.166 -15.833 1.00 80.25 93 ARG A CA 1
ATOM 731 C C . ARG A 1 93 ? 20.902 5.205 -15.240 1.00 80.25 93 ARG A C 1
ATOM 733 O O . ARG A 1 93 ? 20.440 5.040 -14.117 1.00 80.25 93 ARG A O 1
ATOM 740 N N . ASN A 1 94 ? 20.631 6.269 -15.986 1.00 80.06 94 ASN A N 1
ATOM 741 C CA . ASN A 1 94 ? 19.752 7.338 -15.541 1.00 80.06 94 ASN A CA 1
ATOM 742 C C . ASN A 1 94 ? 18.300 6.854 -15.391 1.00 80.06 94 ASN A C 1
ATOM 744 O O . ASN A 1 94 ? 17.662 7.143 -14.381 1.00 80.06 94 ASN A O 1
ATOM 748 N N . ASP A 1 95 ? 17.799 6.063 -16.339 1.00 83.69 95 ASP A N 1
ATOM 749 C CA . ASP A 1 95 ? 16.459 5.471 -16.263 1.00 83.69 95 ASP A CA 1
ATOM 750 C C . ASP A 1 95 ? 16.317 4.571 -15.026 1.00 83.69 95 ASP A C 1
ATOM 752 O O . ASP A 1 95 ? 15.391 4.732 -14.227 1.00 83.69 95 ASP A O 1
ATOM 756 N N . LEU A 1 96 ? 17.288 3.679 -14.812 1.00 84.44 96 LEU A N 1
ATOM 757 C CA . LEU A 1 96 ? 17.311 2.766 -13.671 1.00 84.44 96 LEU A CA 1
ATOM 758 C C . LEU A 1 96 ? 17.472 3.497 -12.335 1.00 84.44 96 LEU A C 1
ATOM 760 O O . LEU A 1 96 ? 16.820 3.114 -11.368 1.00 84.44 96 LEU A O 1
ATOM 764 N N . TRP A 1 97 ? 18.272 4.568 -12.275 1.00 82.25 97 TRP A N 1
ATOM 765 C CA . TRP A 1 97 ? 18.379 5.424 -11.088 1.00 82.25 97 TRP A CA 1
ATOM 766 C C . TRP A 1 97 ? 17.021 6.004 -10.690 1.00 82.25 97 TRP A C 1
ATOM 768 O O . TRP A 1 97 ? 16.671 6.024 -9.513 1.00 82.25 97 TRP A O 1
ATOM 778 N N . ASN A 1 98 ? 16.225 6.441 -11.663 1.00 84.00 98 ASN A N 1
ATOM 779 C CA . ASN A 1 98 ? 14.930 7.055 -11.384 1.00 84.00 98 ASN A CA 1
ATOM 780 C C . ASN A 1 98 ? 13.876 6.016 -11.002 1.00 84.00 98 ASN A C 1
ATOM 782 O O . ASN A 1 98 ? 13.094 6.256 -10.088 1.00 84.00 98 ASN A O 1
ATOM 786 N N . LEU A 1 99 ? 13.908 4.835 -11.621 1.00 87.56 99 LEU A N 1
ATOM 787 C CA . LEU A 1 99 ? 13.071 3.707 -11.208 1.00 87.56 99 LEU A CA 1
ATOM 788 C C . LEU A 1 99 ? 13.425 3.218 -9.800 1.00 87.56 99 LEU A C 1
ATOM 790 O O . LEU A 1 99 ? 12.532 3.034 -8.982 1.00 87.56 99 LEU A O 1
ATOM 794 N N . ALA A 1 100 ? 14.714 3.086 -9.474 1.00 84.31 100 ALA A N 1
ATOM 795 C CA . ALA A 1 100 ? 15.172 2.797 -8.112 1.00 84.31 100 ALA A CA 1
ATOM 796 C C . ALA A 1 100 ? 14.772 3.908 -7.123 1.00 84.31 100 ALA A C 1
ATOM 798 O O . ALA A 1 100 ? 14.606 3.669 -5.921 1.00 84.31 100 ALA A O 1
ATOM 799 N N . ASN A 1 101 ? 14.577 5.133 -7.622 1.00 82.38 101 ASN A N 1
ATOM 800 C CA . ASN A 1 101 ? 14.059 6.228 -6.825 1.00 82.38 101 ASN A CA 1
ATOM 801 C C . ASN A 1 101 ? 12.528 6.266 -6.686 1.00 82.38 101 ASN A C 1
ATOM 803 O O . ASN A 1 101 ? 12.017 6.952 -5.795 1.00 82.38 101 ASN A O 1
ATOM 807 N N . ASP A 1 102 ? 11.799 5.463 -7.449 1.00 87.31 102 ASP A N 1
ATOM 808 C CA . ASP A 1 102 ? 10.353 5.339 -7.337 1.00 87.31 102 ASP A CA 1
ATOM 809 C C . ASP A 1 102 ? 9.981 4.273 -6.291 1.00 87.31 102 ASP A C 1
ATOM 811 O O . ASP A 1 102 ? 10.237 3.081 -6.452 1.00 87.31 102 ASP A O 1
ATOM 815 N N . HIS A 1 103 ? 9.386 4.721 -5.182 1.00 87.06 103 HIS A N 1
ATOM 816 C CA . HIS A 1 103 ? 9.042 3.867 -4.038 1.00 87.06 103 HIS A CA 1
ATOM 817 C C . HIS A 1 103 ? 8.076 2.734 -4.406 1.00 87.06 103 HIS A C 1
ATOM 819 O O . HIS A 1 103 ? 8.297 1.584 -4.029 1.00 87.06 103 HIS A O 1
ATOM 825 N N . GLU A 1 104 ? 7.036 3.038 -5.184 1.00 90.56 104 GLU A N 1
ATOM 826 C CA . GLU A 1 104 ? 6.068 2.037 -5.633 1.00 90.56 104 GLU A CA 1
ATOM 827 C C . GLU A 1 104 ? 6.709 1.028 -6.587 1.00 90.56 104 GLU A C 1
ATOM 829 O O . GLU A 1 104 ? 6.447 -0.169 -6.454 1.00 90.56 104 GLU A O 1
ATOM 834 N N . PHE A 1 105 ? 7.538 1.482 -7.533 1.00 91.56 105 PHE A N 1
ATOM 835 C CA . PHE A 1 105 ? 8.227 0.583 -8.460 1.00 91.56 105 PHE A CA 1
ATOM 836 C C . PHE A 1 105 ? 9.070 -0.441 -7.700 1.00 91.56 105 PHE A C 1
ATOM 838 O O . PHE A 1 105 ? 8.952 -1.647 -7.929 1.00 91.56 105 PHE A O 1
ATOM 845 N N . VAL A 1 106 ? 9.890 0.051 -6.768 1.00 88.56 106 VAL A N 1
ATOM 846 C CA . VAL A 1 106 ? 10.776 -0.789 -5.971 1.00 88.56 106 VAL A CA 1
ATOM 847 C C . VAL A 1 106 ? 9.962 -1.760 -5.119 1.00 88.56 106 VAL A C 1
ATOM 849 O O . VAL A 1 106 ? 10.180 -2.963 -5.228 1.00 88.56 106 VAL A O 1
ATOM 852 N N . LEU A 1 107 ? 8.984 -1.292 -4.334 1.00 88.56 107 LEU A N 1
ATOM 853 C CA . LEU A 1 107 ? 8.172 -2.196 -3.510 1.00 88.56 107 LEU A CA 1
ATOM 854 C C . LEU A 1 107 ? 7.407 -3.231 -4.344 1.00 88.56 107 LEU A C 1
ATOM 856 O O . LEU A 1 107 ? 7.327 -4.392 -3.944 1.00 88.56 107 LEU A O 1
ATOM 860 N N . SER A 1 108 ? 6.884 -2.841 -5.510 1.00 91.25 108 SER A N 1
ATOM 861 C CA . SER A 1 108 ? 6.185 -3.765 -6.410 1.00 91.25 108 SER A CA 1
ATOM 862 C C . SER A 1 108 ? 7.120 -4.864 -6.903 1.00 91.25 108 SER A C 1
ATOM 864 O O . SER A 1 108 ? 6.749 -6.032 -6.876 1.00 91.25 108 SER A O 1
ATOM 866 N N . LEU A 1 109 ? 8.345 -4.514 -7.307 1.00 89.31 109 LEU A N 1
ATOM 867 C CA . LEU A 1 109 ? 9.351 -5.487 -7.736 1.00 89.31 109 LEU A CA 1
ATOM 868 C C . LEU A 1 109 ? 9.720 -6.449 -6.599 1.00 89.31 109 LEU A C 1
ATOM 870 O O . LEU A 1 109 ? 9.803 -7.661 -6.802 1.00 89.31 109 LEU A O 1
ATOM 874 N N . MET A 1 110 ? 9.908 -5.911 -5.396 1.00 84.81 110 MET A N 1
ATOM 875 C CA . MET A 1 110 ? 10.312 -6.678 -4.220 1.00 84.81 110 MET A CA 1
ATOM 876 C C . MET A 1 110 ? 9.270 -7.683 -3.759 1.00 84.81 110 MET A C 1
ATOM 878 O O . MET A 1 110 ? 9.599 -8.823 -3.450 1.00 84.81 110 MET A O 1
ATOM 882 N N . LEU A 1 111 ? 8.015 -7.248 -3.703 1.00 88.00 111 LEU A N 1
ATOM 883 C CA . LEU A 1 111 ? 6.923 -8.001 -3.095 1.00 88.00 111 LEU A CA 1
ATOM 884 C C . LEU A 1 111 ? 6.080 -8.740 -4.134 1.00 88.00 111 LEU A C 1
ATOM 886 O O . LEU A 1 111 ? 5.038 -9.300 -3.802 1.00 88.00 111 LEU A O 1
ATOM 890 N N . GLU A 1 112 ? 6.500 -8.758 -5.400 1.00 89.50 112 GLU A N 1
ATOM 891 C CA . GLU A 1 112 ? 5.679 -9.331 -6.466 1.00 89.50 112 GLU A CA 1
ATOM 892 C C . GLU A 1 112 ? 5.430 -10.844 -6.284 1.00 89.50 112 GLU A C 1
ATOM 894 O O . GLU A 1 112 ? 4.403 -11.326 -6.752 1.00 89.50 112 GLU A O 1
ATOM 899 N N . THR A 1 113 ? 6.289 -11.595 -5.577 1.00 88.25 113 THR A N 1
ATOM 900 C CA . THR A 1 113 ? 6.045 -13.027 -5.276 1.00 88.25 113 THR A CA 1
ATOM 901 C C . THR A 1 113 ? 4.895 -13.260 -4.299 1.00 88.25 113 THR A C 1
ATOM 903 O O . THR A 1 113 ? 4.337 -14.353 -4.288 1.00 88.25 113 THR A O 1
ATOM 906 N N . LEU A 1 114 ? 4.523 -12.252 -3.505 1.00 89.50 114 LEU A N 1
ATOM 907 C CA . LEU A 1 114 ? 3.411 -12.340 -2.557 1.00 89.50 114 LEU A CA 1
ATOM 908 C C . LEU A 1 114 ? 2.048 -12.209 -3.248 1.00 89.50 114 LEU A C 1
ATOM 910 O O . LEU A 1 114 ? 1.016 -12.441 -2.633 1.00 89.50 114 LEU A O 1
ATOM 914 N N . GLU A 1 115 ? 2.030 -11.760 -4.507 1.00 92.38 115 GLU A N 1
ATOM 915 C CA . GLU A 1 115 ? 0.824 -11.466 -5.290 1.00 92.38 115 GLU A CA 1
ATOM 916 C C . GLU A 1 115 ? -0.143 -10.436 -4.664 1.00 92.38 115 GLU A C 1
ATOM 918 O O . GLU A 1 115 ? -1.203 -10.185 -5.233 1.00 92.38 115 GLU A O 1
ATOM 923 N N . LEU A 1 116 ? 0.247 -9.760 -3.577 1.00 93.81 116 LEU A N 1
ATOM 924 C CA . LEU A 1 116 ? -0.532 -8.717 -2.887 1.00 93.81 116 LEU A CA 1
ATOM 925 C C . LEU A 1 116 ? -0.616 -7.397 -3.664 1.00 93.81 116 LEU A C 1
ATOM 927 O O . LEU A 1 116 ? -1.533 -6.596 -3.472 1.00 93.81 116 LEU A O 1
ATOM 931 N N . PHE A 1 117 ? 0.333 -7.169 -4.564 1.00 94.62 117 PHE A N 1
ATOM 932 C CA . PHE A 1 117 ? 0.468 -5.934 -5.330 1.00 94.62 117 PHE A CA 1
ATOM 933 C C . PHE A 1 117 ? 0.504 -6.239 -6.838 1.00 94.62 117 PHE A C 1
ATOM 935 O O . PHE A 1 117 ? 0.765 -7.386 -7.232 1.00 94.62 117 PHE A O 1
ATOM 942 N N . PRO A 1 118 ? 0.198 -5.260 -7.711 1.00 95.38 118 PRO A N 1
ATOM 943 C CA . PRO A 1 118 ? 0.321 -5.426 -9.152 1.00 95.38 118 PRO A CA 1
ATOM 944 C C . PRO A 1 118 ? 1.749 -5.781 -9.575 1.00 95.38 118 PRO A C 1
ATOM 946 O O . PRO A 1 118 ? 2.706 -5.087 -9.242 1.00 95.38 118 PRO A O 1
ATOM 949 N N . ARG A 1 119 ? 1.884 -6.839 -10.371 1.00 94.56 119 ARG A N 1
ATOM 950 C CA . ARG A 1 119 ? 3.158 -7.263 -10.947 1.00 94.56 119 ARG A CA 1
ATOM 951 C C . ARG A 1 119 ? 3.686 -6.260 -11.968 1.00 94.56 119 ARG A C 1
ATOM 953 O O . ARG A 1 119 ? 2.936 -5.811 -12.840 1.00 94.56 119 ARG A O 1
ATOM 960 N N . ILE A 1 120 ? 4.997 -6.019 -11.935 1.00 94.69 120 ILE A N 1
ATOM 961 C CA . ILE A 1 120 ? 5.715 -5.261 -12.961 1.00 94.69 120 ILE A CA 1
ATOM 962 C C . ILE A 1 120 ? 5.757 -6.066 -14.270 1.00 94.69 120 ILE A C 1
ATOM 964 O O . ILE A 1 120 ? 6.224 -7.201 -14.327 1.00 94.69 120 ILE A O 1
ATOM 968 N N . LEU A 1 121 ? 5.276 -5.464 -15.358 1.00 93.81 121 LEU A N 1
ATOM 969 C CA . LEU A 1 121 ? 5.328 -6.025 -16.715 1.00 93.81 121 LEU A CA 1
ATOM 970 C C . LEU A 1 121 ? 6.556 -5.549 -17.504 1.00 93.81 121 LEU A C 1
ATOM 972 O O . LEU A 1 121 ? 6.880 -6.105 -18.554 1.00 93.81 121 LEU A O 1
ATOM 976 N N . GLY A 1 122 ? 7.213 -4.491 -17.031 1.00 92.12 122 GLY A N 1
ATOM 977 C CA . GLY A 1 122 ? 8.421 -3.911 -17.612 1.00 92.12 122 GLY A CA 1
ATOM 978 C C . GLY A 1 122 ? 8.398 -2.386 -17.584 1.00 92.12 122 GLY A C 1
ATOM 979 O O . GLY A 1 122 ? 7.420 -1.781 -17.152 1.00 92.12 122 GLY A O 1
ATOM 980 N N . HIS A 1 123 ? 9.462 -1.761 -18.084 1.00 91.12 123 HIS A N 1
ATOM 981 C CA . HIS A 1 123 ? 9.619 -0.307 -18.066 1.00 91.12 123 HIS A CA 1
ATOM 982 C C . HIS A 1 123 ? 10.103 0.262 -19.408 1.00 91.12 123 HIS A C 1
ATOM 984 O O . HIS A 1 123 ? 10.571 -0.467 -20.289 1.00 91.12 123 HIS A O 1
ATOM 990 N N . CYS A 1 124 ? 9.951 1.572 -19.572 1.00 88.25 124 CYS A N 1
ATOM 991 C CA . CYS A 1 124 ? 10.521 2.354 -20.654 1.00 88.25 124 CYS A CA 1
ATOM 992 C C . CYS A 1 124 ? 10.890 3.753 -20.155 1.00 88.25 124 CYS A C 1
ATOM 994 O O . CYS A 1 124 ? 10.001 4.545 -19.837 1.00 88.25 124 CYS A O 1
ATOM 996 N N . GLY A 1 125 ? 12.184 4.065 -20.086 1.00 85.88 125 GLY A N 1
ATOM 997 C CA . GLY A 1 125 ? 12.622 5.262 -19.377 1.00 85.88 125 GLY A CA 1
ATOM 998 C C . GLY A 1 125 ? 12.193 5.199 -17.910 1.00 85.88 125 GLY A C 1
ATOM 999 O O . GLY A 1 125 ? 12.277 4.152 -17.271 1.00 85.88 125 GLY A O 1
ATOM 1000 N N . THR A 1 126 ? 11.623 6.293 -17.414 1.00 84.81 126 THR A N 1
ATOM 1001 C CA . THR A 1 126 ? 11.039 6.390 -16.065 1.00 84.81 126 THR A CA 1
ATOM 1002 C C . THR A 1 126 ? 9.625 5.806 -15.949 1.00 84.81 126 THR A C 1
ATOM 1004 O O . THR A 1 126 ? 9.086 5.704 -14.848 1.00 84.81 126 THR A O 1
ATOM 1007 N N . LEU A 1 127 ? 9.004 5.411 -17.067 1.00 88.81 127 LEU A N 1
ATOM 1008 C CA . LEU A 1 127 ? 7.678 4.796 -17.074 1.00 88.81 127 LEU A CA 1
ATOM 1009 C C . LEU A 1 127 ? 7.798 3.312 -16.756 1.00 88.81 127 LEU A C 1
ATOM 1011 O O . LEU A 1 127 ? 8.557 2.599 -17.409 1.00 88.81 127 LEU A O 1
ATOM 1015 N N . PHE A 1 128 ? 6.967 2.806 -15.855 1.00 92.56 128 PHE A N 1
ATOM 1016 C CA . PHE A 1 128 ? 6.813 1.370 -15.645 1.00 92.56 128 PHE A CA 1
ATOM 1017 C C . PHE A 1 128 ? 5.364 0.944 -15.840 1.00 92.56 128 PHE A C 1
ATOM 1019 O O . PHE A 1 128 ? 4.425 1.698 -15.592 1.00 92.56 128 PHE A O 1
ATOM 1026 N N . ALA A 1 129 ? 5.185 -0.271 -16.342 1.00 93.69 129 ALA A N 1
ATOM 1027 C CA . ALA A 1 129 ? 3.887 -0.876 -16.558 1.00 93.69 129 ALA A CA 1
ATOM 1028 C C . ALA A 1 129 ? 3.643 -1.957 -15.508 1.00 93.69 129 ALA A C 1
ATOM 1030 O O . ALA A 1 129 ? 4.518 -2.785 -15.253 1.00 93.69 129 ALA A O 1
ATOM 1031 N N . VAL A 1 130 ? 2.433 -1.983 -14.962 1.00 94.88 130 VAL A N 1
ATOM 1032 C CA . VAL A 1 130 ? 1.939 -3.036 -14.075 1.00 94.88 130 VAL A CA 1
ATOM 1033 C C . VAL A 1 130 ? 0.711 -3.707 -14.667 1.00 94.88 130 VAL A C 1
ATOM 1035 O O . VAL A 1 130 ? 0.011 -3.135 -15.509 1.00 94.88 130 VAL A O 1
ATOM 1038 N N . GLU A 1 131 ? 0.439 -4.932 -14.232 1.00 94.12 131 GLU A N 1
ATOM 1039 C CA . GLU A 1 131 ? -0.785 -5.633 -14.610 1.00 94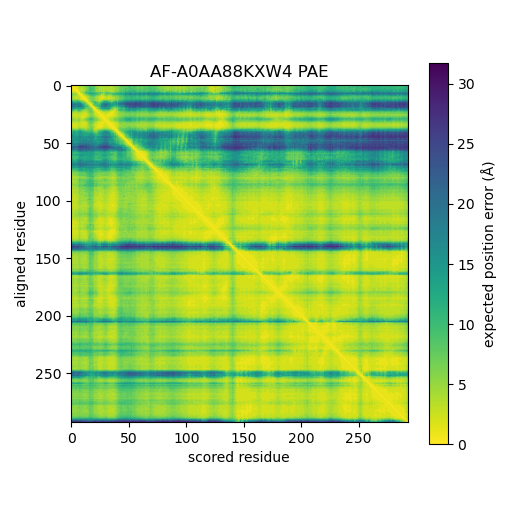.12 131 GLU A CA 1
ATOM 1040 C C . GLU A 1 131 ? -2.053 -4.836 -14.265 1.00 94.12 131 GLU A C 1
ATOM 1042 O O . GLU A 1 131 ? -2.085 -4.025 -13.337 1.00 94.12 131 GLU A O 1
ATOM 1047 N N . TYR A 1 132 ? -3.118 -5.063 -15.033 1.00 93.50 132 TYR A N 1
ATOM 1048 C CA . TYR A 1 132 ? -4.408 -4.449 -14.753 1.00 93.50 132 TYR A CA 1
ATOM 1049 C C . TYR A 1 132 ? -5.113 -5.148 -13.588 1.00 93.50 132 TYR A C 1
ATOM 1051 O O . TYR A 1 132 ? -5.258 -6.371 -13.573 1.00 93.50 132 TYR A O 1
ATOM 1059 N N . VAL A 1 133 ? -5.625 -4.338 -12.666 1.00 92.38 133 VAL A N 1
ATOM 1060 C CA . VAL A 1 133 ? -6.482 -4.752 -11.556 1.00 92.38 133 VAL A CA 1
ATOM 1061 C C . VAL A 1 133 ? -7.773 -3.947 -11.654 1.00 92.38 133 VAL A C 1
ATOM 1063 O O . VAL A 1 133 ? -7.731 -2.724 -11.817 1.00 92.38 133 VAL A O 1
ATOM 1066 N N . ASP A 1 134 ? -8.919 -4.621 -11.589 1.00 89.81 134 ASP A N 1
ATOM 1067 C CA . ASP A 1 134 ? -10.212 -3.944 -11.596 1.00 89.81 134 ASP A CA 1
ATOM 1068 C C . ASP A 1 134 ? -10.551 -3.489 -10.175 1.00 89.81 134 ASP A C 1
ATOM 1070 O O . ASP A 1 134 ? -10.685 -4.318 -9.279 1.00 89.81 134 ASP A O 1
ATOM 1074 N N . THR A 1 135 ? -10.601 -2.175 -9.944 1.00 89.75 135 THR A N 1
ATOM 1075 C CA . THR A 1 135 ? -10.654 -1.585 -8.595 1.00 89.75 135 THR A CA 1
ATOM 1076 C C . THR A 1 135 ? -12.074 -1.320 -8.110 1.00 89.75 135 THR A C 1
ATOM 1078 O O . THR A 1 135 ? -12.963 -1.126 -8.938 1.00 89.75 135 THR A O 1
ATOM 1081 N N . LEU A 1 136 ? -12.295 -1.245 -6.783 1.00 85.00 136 LEU A N 1
ATOM 1082 C CA . LEU A 1 136 ? -13.626 -1.098 -6.149 1.00 85.00 136 LEU A CA 1
ATOM 1083 C C . LEU A 1 136 ? -14.484 0.021 -6.763 1.00 85.00 136 LEU A C 1
ATOM 1085 O O . LEU A 1 136 ? -15.697 -0.137 -6.874 1.00 85.00 136 LEU A O 1
ATOM 1089 N N . ASN A 1 137 ? -13.866 1.115 -7.218 1.00 77.31 137 ASN A N 1
ATOM 1090 C CA . ASN A 1 137 ? -14.564 2.233 -7.865 1.00 77.31 137 ASN A CA 1
ATOM 1091 C C . ASN A 1 137 ? -15.211 1.874 -9.212 1.00 77.31 137 ASN A C 1
ATOM 1093 O O . ASN A 1 137 ? -16.180 2.518 -9.615 1.00 77.31 137 ASN A O 1
ATOM 1097 N N . ASN A 1 138 ? -14.683 0.872 -9.913 1.00 62.81 138 ASN A N 1
ATOM 1098 C CA . ASN A 1 138 ? -15.190 0.421 -11.206 1.00 62.81 138 ASN A CA 1
ATOM 1099 C C . ASN A 1 138 ? -16.244 -0.685 -11.074 1.00 62.81 138 ASN A C 1
ATOM 1101 O O . ASN A 1 138 ? -16.918 -1.004 -12.060 1.00 62.81 138 ASN A O 1
ATOM 1105 N N . PHE A 1 139 ? -16.422 -1.267 -9.882 1.00 65.06 139 PHE A N 1
ATOM 1106 C CA . PHE A 1 139 ? -17.327 -2.398 -9.726 1.00 65.06 139 PHE A CA 1
ATOM 1107 C C . PHE A 1 139 ? -18.793 -1.976 -9.826 1.00 65.06 139 PHE A C 1
ATOM 1109 O O . PHE A 1 139 ? -19.330 -1.213 -9.022 1.00 65.06 139 PHE A O 1
ATOM 1116 N N . LYS A 1 140 ? -19.479 -2.590 -10.791 1.00 55.56 140 LYS A N 1
ATOM 1117 C CA . LYS A 1 140 ? -20.931 -2.777 -10.794 1.00 55.56 140 LYS A CA 1
ATOM 1118 C C . LYS A 1 140 ? -21.191 -4.177 -10.238 1.00 55.56 140 LYS A C 1
ATOM 1120 O O . LYS A 1 140 ? -20.973 -5.159 -10.940 1.00 55.56 140 LYS A O 1
ATOM 1125 N N . TYR A 1 141 ? -21.565 -4.297 -8.969 1.00 59.81 141 TYR A N 1
ATOM 1126 C CA . TYR A 1 141 ? -21.588 -5.603 -8.307 1.00 59.81 141 TYR A CA 1
ATOM 1127 C C . TYR A 1 141 ? -22.751 -6.514 -8.722 1.00 59.81 141 TYR A C 1
ATOM 1129 O O . TYR A 1 141 ? -23.912 -6.123 -8.637 1.00 59.81 141 TYR A O 1
ATOM 1137 N N . ASN A 1 142 ? -22.407 -7.769 -9.046 1.00 52.72 142 ASN A N 1
ATOM 1138 C CA . ASN A 1 142 ? -23.280 -8.944 -8.910 1.00 52.72 142 ASN A CA 1
ATOM 1139 C C . ASN A 1 142 ? -23.034 -9.710 -7.581 1.00 52.72 142 ASN A C 1
ATOM 1141 O O . ASN A 1 142 ? -23.861 -10.534 -7.205 1.00 52.72 142 ASN A O 1
ATOM 1145 N N . ASN A 1 143 ? -21.919 -9.450 -6.874 1.00 63.44 143 ASN A N 1
ATOM 1146 C CA . ASN A 1 143 ? -21.537 -10.109 -5.611 1.00 63.44 143 ASN A CA 1
ATOM 1147 C C . ASN A 1 143 ? -21.960 -9.289 -4.375 1.00 63.44 143 ASN A C 1
ATOM 1149 O O . ASN A 1 143 ? -22.053 -8.066 -4.438 1.00 63.44 143 ASN A O 1
ATOM 1153 N N . SER A 1 144 ? -22.181 -9.957 -3.237 1.00 81.06 144 SER A N 1
ATOM 1154 C CA . SER A 1 144 ? -22.538 -9.311 -1.962 1.00 81.06 144 SER A CA 1
ATOM 1155 C C . SER A 1 144 ? -21.358 -8.539 -1.359 1.00 81.06 144 SER A C 1
ATOM 1157 O O . SER A 1 144 ? -20.251 -9.071 -1.306 1.00 81.06 144 SER A O 1
ATOM 1159 N N . SER A 1 145 ? -21.604 -7.334 -0.825 1.00 87.44 145 SER A N 1
ATOM 1160 C CA . SER A 1 145 ? -20.621 -6.506 -0.100 1.00 87.44 145 SER A CA 1
ATOM 1161 C C . SER A 1 145 ? -19.845 -7.260 0.988 1.00 87.44 145 SER A C 1
ATOM 1163 O O . SER A 1 145 ? -18.687 -6.945 1.245 1.00 87.44 145 SER A O 1
ATOM 1165 N N . ILE A 1 146 ? -20.469 -8.262 1.615 1.00 90.69 146 ILE A N 1
ATOM 1166 C CA . ILE A 1 146 ? -19.842 -9.102 2.647 1.00 90.69 146 ILE A CA 1
ATOM 1167 C C . ILE A 1 146 ? -18.712 -9.953 2.062 1.00 90.69 146 ILE A C 1
ATOM 1169 O O . ILE A 1 146 ? -17.631 -9.998 2.641 1.00 90.69 146 ILE A O 1
ATOM 1173 N N . VAL A 1 147 ? -18.929 -10.546 0.885 1.00 90.25 147 VAL A N 1
ATOM 1174 C CA . VAL A 1 147 ? -17.929 -11.385 0.207 1.00 90.25 147 VAL A CA 1
ATOM 1175 C C . VAL A 1 147 ? -16.679 -10.560 -0.092 1.00 90.25 147 VAL A C 1
ATOM 1177 O O . VAL A 1 147 ? -15.562 -11.000 0.153 1.00 90.25 147 VAL A O 1
ATOM 1180 N N . ILE A 1 148 ? -16.852 -9.330 -0.582 1.00 90.88 148 ILE A N 1
ATOM 1181 C CA . ILE A 1 148 ? -15.726 -8.425 -0.855 1.00 90.88 148 ILE A CA 1
ATOM 1182 C C . ILE A 1 148 ? -15.018 -8.018 0.434 1.00 90.88 148 ILE A C 1
ATOM 1184 O O . ILE A 1 148 ? -13.792 -8.045 0.491 1.00 90.88 148 ILE A O 1
ATOM 1188 N N . ALA A 1 149 ? -15.774 -7.657 1.474 1.00 93.00 149 ALA A N 1
ATOM 1189 C CA . ALA A 1 149 ? -15.190 -7.281 2.755 1.00 93.00 149 ALA A CA 1
ATOM 1190 C C . ALA A 1 149 ? -14.336 -8.411 3.343 1.00 93.00 149 ALA A C 1
ATOM 1192 O O . ALA A 1 149 ? -13.262 -8.147 3.878 1.00 93.00 149 ALA A O 1
ATOM 1193 N N . LYS A 1 150 ? -14.775 -9.663 3.176 1.00 93.50 150 LYS A N 1
ATOM 1194 C CA . LYS A 1 150 ? -14.031 -10.845 3.608 1.00 93.50 150 LYS A CA 1
ATOM 1195 C C . LYS A 1 150 ? -12.727 -11.011 2.836 1.00 93.50 150 LYS A C 1
ATOM 1197 O O . LYS A 1 150 ? -11.688 -11.143 3.466 1.00 93.50 150 LYS A O 1
ATOM 1202 N N . LYS A 1 151 ? -12.757 -10.894 1.505 1.00 93.12 151 LYS A N 1
ATOM 1203 C CA . LYS A 1 151 ? -11.537 -10.953 0.683 1.00 93.12 151 LYS A CA 1
ATOM 1204 C C . LYS A 1 151 ? -10.532 -9.852 1.043 1.00 93.12 151 LYS A C 1
ATOM 1206 O O . LYS A 1 151 ? -9.331 -10.097 1.067 1.00 93.12 151 LYS A O 1
ATOM 1211 N N . ILE A 1 152 ? -11.009 -8.647 1.367 1.00 94.81 152 ILE A N 1
ATOM 1212 C CA . ILE A 1 152 ? -10.149 -7.555 1.852 1.00 94.81 152 ILE A CA 1
ATOM 1213 C C . ILE A 1 152 ? -9.570 -7.885 3.236 1.00 94.81 152 ILE A C 1
ATOM 1215 O O . ILE A 1 152 ? -8.400 -7.614 3.480 1.00 94.81 152 ILE A O 1
ATOM 1219 N N . ALA A 1 153 ? -10.354 -8.480 4.137 1.00 95.56 153 ALA A N 1
ATOM 1220 C CA . ALA A 1 153 ? -9.868 -8.895 5.452 1.00 95.56 153 ALA A CA 1
ATOM 1221 C C . ALA A 1 153 ? -8.814 -10.016 5.354 1.00 95.56 153 ALA A C 1
ATOM 1223 O O . ALA A 1 153 ? -7.782 -9.943 6.012 1.00 95.56 153 ALA A O 1
ATOM 1224 N N . GLU A 1 154 ? -9.029 -11.004 4.482 1.00 95.19 154 GLU A N 1
ATOM 1225 C CA . GLU A 1 154 ? -8.061 -12.067 4.169 1.00 95.19 154 GLU A CA 1
ATOM 1226 C C . GLU A 1 154 ? -6.774 -11.488 3.560 1.00 95.19 154 GLU A C 1
ATOM 1228 O O . GLU A 1 154 ? -5.676 -11.863 3.959 1.00 95.19 154 GLU A O 1
ATOM 1233 N N . PHE A 1 155 ? -6.886 -10.502 2.667 1.00 95.38 155 PHE A N 1
ATOM 1234 C CA . PHE A 1 155 ? -5.730 -9.766 2.152 1.00 95.38 155 PHE A CA 1
ATOM 1235 C C . PHE A 1 155 ? -4.902 -9.108 3.273 1.00 95.38 155 PHE A C 1
ATOM 1237 O O . PHE A 1 155 ? -3.673 -9.134 3.221 1.00 95.38 155 PHE A O 1
ATOM 1244 N N . LEU A 1 156 ? -5.539 -8.545 4.309 1.00 95.62 156 LEU A N 1
ATOM 1245 C CA . LEU A 1 156 ? -4.816 -7.923 5.427 1.00 95.62 156 LEU A CA 1
ATOM 1246 C C . LEU A 1 156 ? -4.022 -8.924 6.268 1.00 95.62 156 LEU A C 1
ATOM 1248 O O . LEU A 1 156 ? -2.953 -8.560 6.757 1.00 95.62 156 LEU A O 1
ATOM 1252 N N . ILE A 1 157 ? -4.503 -10.164 6.400 1.00 95.00 157 ILE A N 1
ATOM 1253 C CA . ILE A 1 157 ? -3.744 -11.248 7.041 1.00 95.00 157 ILE A CA 1
ATOM 1254 C C . ILE A 1 157 ? -2.424 -11.452 6.300 1.00 95.00 157 ILE A C 1
ATOM 1256 O O . ILE A 1 157 ? -1.367 -11.423 6.922 1.00 95.00 157 ILE A O 1
ATOM 1260 N N . HIS A 1 158 ? -2.466 -11.552 4.971 1.00 93.06 158 HIS A N 1
ATOM 1261 C CA . HIS A 1 158 ? -1.257 -11.711 4.165 1.00 93.06 158 HIS A CA 1
ATOM 1262 C C . HIS A 1 158 ? -0.329 -10.493 4.242 1.00 93.06 158 HIS A C 1
ATOM 1264 O O . HIS A 1 158 ? 0.882 -10.645 4.359 1.00 93.06 158 HIS A O 1
ATOM 1270 N N . VAL A 1 159 ? -0.868 -9.268 4.263 1.00 92.56 159 VAL A N 1
ATOM 1271 C CA . VAL A 1 159 ? -0.039 -8.072 4.505 1.00 92.56 159 VAL A CA 1
ATOM 1272 C C . VAL A 1 159 ? 0.650 -8.144 5.871 1.00 92.56 159 VAL A C 1
ATOM 1274 O O . VAL A 1 159 ? 1.804 -7.745 5.990 1.00 92.56 159 VAL A O 1
ATOM 1277 N N . ARG A 1 160 ? -0.024 -8.634 6.913 1.00 91.31 160 ARG A N 1
ATOM 1278 C CA . ARG A 1 160 ? 0.540 -8.739 8.264 1.00 91.31 160 ARG A CA 1
ATOM 1279 C C . ARG A 1 160 ? 1.583 -9.852 8.387 1.00 91.31 160 ARG A C 1
ATOM 1281 O O . ARG A 1 160 ? 2.601 -9.625 9.039 1.00 91.31 160 ARG A O 1
ATOM 1288 N N . ASP A 1 161 ? 1.299 -11.019 7.816 1.00 90.06 161 ASP A N 1
ATOM 1289 C CA . ASP A 1 161 ? 2.037 -12.262 8.065 1.00 90.06 161 ASP A CA 1
ATOM 1290 C C . ASP A 1 161 ? 3.147 -12.510 7.038 1.00 90.06 161 ASP A C 1
ATOM 1292 O O . ASP A 1 161 ? 4.208 -13.013 7.405 1.00 90.06 161 ASP A O 1
ATOM 1296 N N . ASP A 1 162 ? 2.936 -12.112 5.780 1.00 87.00 162 ASP A N 1
ATOM 1297 C CA . ASP A 1 162 ? 3.872 -12.369 4.679 1.00 87.00 162 ASP A CA 1
ATOM 1298 C C . ASP A 1 162 ? 4.775 -11.158 4.367 1.00 87.00 162 ASP A C 1
ATOM 1300 O O . ASP A 1 162 ? 5.614 -11.210 3.466 1.00 87.00 162 ASP A O 1
ATOM 1304 N N . THR A 1 163 ? 4.622 -10.051 5.104 1.00 81.69 163 THR A N 1
ATOM 1305 C CA . THR A 1 163 ? 5.487 -8.863 4.999 1.00 81.69 163 THR A CA 1
ATOM 1306 C C . THR A 1 163 ? 6.102 -8.508 6.352 1.00 81.69 163 THR A C 1
ATOM 1308 O O . THR A 1 163 ? 5.604 -8.920 7.3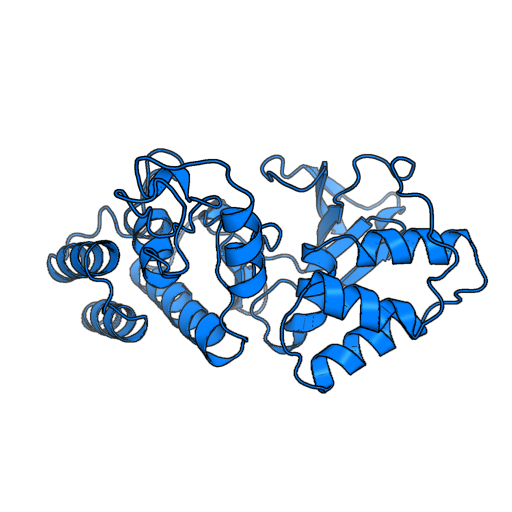98 1.00 81.69 163 THR A O 1
ATOM 1311 N N . GLU A 1 164 ? 7.131 -7.656 6.359 1.00 73.81 164 GLU A N 1
ATOM 1312 C CA . GLU A 1 164 ? 7.691 -7.035 7.574 1.00 73.81 164 GLU A CA 1
ATOM 1313 C C . GLU A 1 164 ? 6.745 -5.977 8.187 1.00 73.81 164 GLU A C 1
ATOM 1315 O O . GLU A 1 164 ? 7.136 -4.844 8.483 1.00 73.81 164 GLU A O 1
ATOM 1320 N N . LYS A 1 165 ? 5.461 -6.327 8.340 1.00 79.75 165 LYS A N 1
ATOM 1321 C CA . LYS A 1 165 ? 4.382 -5.482 8.868 1.00 79.75 165 LYS A CA 1
ATOM 1322 C C . LYS A 1 165 ? 4.327 -4.116 8.188 1.00 79.75 165 LYS A C 1
ATOM 1324 O O . LYS A 1 165 ? 4.548 -3.069 8.806 1.00 79.75 165 LYS A O 1
ATOM 1329 N N . LEU A 1 166 ? 4.002 -4.133 6.900 1.00 91.38 166 LEU A N 1
ATOM 1330 C CA . LEU A 1 166 ? 3.741 -2.914 6.144 1.00 91.38 166 LEU A CA 1
ATOM 1331 C C . LEU A 1 166 ? 2.438 -2.248 6.585 1.00 91.38 166 LEU A C 1
ATOM 1333 O O . LEU A 1 166 ? 1.425 -2.901 6.838 1.00 91.38 166 LEU A O 1
ATOM 1337 N N . TYR A 1 167 ? 2.458 -0.921 6.625 1.00 94.38 167 TYR A N 1
ATOM 1338 C CA . TYR A 1 167 ? 1.300 -0.096 6.933 1.00 94.38 167 TYR A CA 1
ATOM 1339 C C . TYR A 1 167 ? 0.755 0.547 5.663 1.00 94.38 167 TYR A C 1
ATOM 1341 O O . TYR A 1 167 ? 1.503 1.158 4.897 1.00 94.38 167 TYR A O 1
ATOM 1349 N N . LEU A 1 168 ? -0.556 0.425 5.463 1.00 95.81 168 LEU A N 1
ATOM 1350 C CA . LEU A 1 168 ? -1.283 1.033 4.353 1.00 95.81 168 LEU A CA 1
ATOM 1351 C C . LEU A 1 168 ? -1.779 2.408 4.802 1.00 95.81 168 LEU A C 1
ATOM 1353 O O . LEU A 1 168 ? -2.798 2.509 5.485 1.00 95.81 168 LEU A O 1
ATOM 1357 N N . CYS A 1 169 ? -1.045 3.467 4.463 1.00 94.88 169 CYS A N 1
ATOM 1358 C CA . CYS A 1 169 ? -1.330 4.788 5.014 1.00 94.88 169 CYS A CA 1
ATOM 1359 C C . CYS A 1 169 ? -2.199 5.679 4.126 1.00 94.88 169 CYS A C 1
ATOM 1361 O O . CYS A 1 169 ? -2.624 6.706 4.615 1.00 94.88 169 CYS A O 1
ATOM 1363 N N . ASP A 1 170 ? -2.512 5.340 2.876 1.00 93.31 170 ASP A N 1
ATOM 1364 C CA . ASP A 1 170 ? -3.470 6.112 2.057 1.00 93.31 170 ASP A CA 1
ATOM 1365 C C . ASP A 1 170 ? -4.549 5.189 1.492 1.00 93.31 170 ASP A C 1
ATOM 1367 O O . ASP A 1 170 ? -4.547 4.824 0.318 1.00 93.31 170 ASP A O 1
ATOM 1371 N N . VAL A 1 171 ? -5.449 4.740 2.358 1.00 93.06 171 VAL A N 1
ATOM 1372 C CA . VAL A 1 171 ? -6.431 3.700 2.057 1.00 93.06 171 VAL A CA 1
ATOM 1373 C C . VAL A 1 171 ? -7.681 4.305 1.434 1.00 93.06 171 VAL A C 1
ATOM 1375 O O . VAL A 1 171 ? -8.426 5.061 2.064 1.00 93.06 171 VAL A O 1
ATOM 1378 N N . LYS A 1 172 ? -7.965 3.895 0.195 1.00 90.56 172 LYS A N 1
ATOM 1379 C CA . LYS A 1 172 ? -9.147 4.311 -0.572 1.00 90.56 172 LYS A CA 1
ATOM 1380 C C . LYS A 1 172 ? -9.781 3.122 -1.288 1.00 90.56 172 LYS A C 1
ATOM 1382 O O . LYS A 1 172 ? -9.064 2.190 -1.653 1.00 90.56 172 LYS A O 1
ATOM 1387 N N . PRO A 1 173 ? -11.095 3.157 -1.584 1.00 88.88 173 PRO A N 1
ATOM 1388 C CA . PRO A 1 173 ? -11.725 2.102 -2.372 1.00 88.88 173 PRO A CA 1
ATOM 1389 C C . PRO A 1 173 ? -11.040 1.879 -3.730 1.00 88.88 173 PRO A C 1
ATOM 1391 O O . PRO A 1 173 ? -10.796 0.741 -4.117 1.00 88.88 173 PRO A O 1
ATOM 1394 N N . SER A 1 174 ? -10.619 2.949 -4.413 1.00 87.88 174 SER A N 1
ATOM 1395 C CA . SER A 1 174 ? -9.852 2.876 -5.668 1.00 87.88 174 SER A CA 1
ATOM 1396 C C . SER A 1 174 ? -8.535 2.110 -5.575 1.00 87.88 174 SER A C 1
ATOM 1398 O O . SER A 1 174 ? -7.987 1.772 -6.621 1.00 87.88 174 SER A O 1
ATOM 1400 N N . HIS A 1 175 ? -8.006 1.871 -4.373 1.00 92.38 175 HIS A N 1
ATOM 1401 C CA . HIS A 1 175 ? -6.725 1.197 -4.179 1.00 92.38 175 HIS A CA 1
ATOM 1402 C C . HIS A 1 175 ? -6.875 -0.313 -4.000 1.00 92.38 175 HIS A C 1
ATOM 1404 O O . HIS A 1 175 ? -5.884 -1.020 -4.101 1.00 92.38 175 HIS A O 1
ATOM 1410 N N . PHE A 1 176 ? -8.089 -0.826 -3.802 1.00 92.75 176 PHE A N 1
ATOM 1411 C CA . PHE A 1 176 ? -8.356 -2.262 -3.757 1.00 92.75 176 PHE A CA 1
ATOM 1412 C C . PHE A 1 176 ? -8.974 -2.733 -5.059 1.00 92.75 176 PHE A C 1
ATOM 1414 O O . PHE A 1 176 ? -9.817 -2.041 -5.632 1.00 92.75 176 PHE A O 1
ATOM 1421 N N . GLY A 1 177 ? -8.617 -3.936 -5.492 1.00 91.31 177 GLY A N 1
ATOM 1422 C CA . GLY A 1 177 ? -9.262 -4.555 -6.636 1.00 91.31 177 GLY A CA 1
ATOM 1423 C C . GLY A 1 177 ? -8.895 -6.011 -6.849 1.00 91.31 177 GLY A C 1
ATOM 1424 O O . GLY A 1 177 ? -8.082 -6.577 -6.123 1.00 91.31 177 GLY A O 1
ATOM 1425 N N . GLU A 1 178 ? -9.505 -6.599 -7.869 1.00 90.62 178 GLU A N 1
ATOM 1426 C CA . GLU A 1 178 ? -9.313 -7.994 -8.251 1.00 90.62 178 GLU A CA 1
ATOM 1427 C C . GLU A 1 178 ? -8.593 -8.065 -9.606 1.00 90.62 178 GLU A C 1
ATOM 1429 O O . GLU A 1 178 ? -8.926 -7.349 -10.557 1.00 90.62 178 GLU A O 1
ATOM 1434 N N . SER A 1 179 ? -7.556 -8.896 -9.691 1.00 91.25 179 SER A N 1
ATOM 1435 C CA . SER A 1 179 ? -6.852 -9.165 -10.944 1.00 91.25 179 SER A CA 1
ATOM 1436 C C . SER A 1 179 ? -7.723 -9.994 -11.893 1.00 91.25 179 SER A C 1
ATOM 1438 O O . SER A 1 179 ? -8.718 -10.601 -11.497 1.00 91.25 179 SER A O 1
ATOM 1440 N N . VAL A 1 180 ? -7.304 -10.106 -13.156 1.00 88.19 180 VAL A N 1
ATOM 1441 C CA . VAL A 1 180 ? -7.979 -10.964 -14.151 1.00 88.19 180 VAL A CA 1
ATOM 1442 C C . VAL A 1 180 ? -8.060 -12.442 -13.741 1.00 88.19 180 VAL A C 1
ATOM 1444 O O . VAL A 1 180 ? -8.912 -13.165 -14.250 1.00 88.19 180 VAL A O 1
ATOM 1447 N N . ASN A 1 181 ? -7.202 -12.879 -12.814 1.00 89.31 181 ASN A N 1
ATOM 1448 C CA . ASN A 1 181 ? -7.159 -14.245 -12.292 1.00 89.31 181 ASN A CA 1
ATOM 1449 C C . ASN A 1 181 ? -7.931 -14.407 -10.968 1.00 89.31 181 ASN A C 1
ATOM 1451 O O . ASN A 1 181 ? -7.869 -15.473 -10.364 1.00 89.31 181 ASN A O 1
ATOM 1455 N N . GLY A 1 182 ? -8.644 -13.377 -10.500 1.00 88.44 182 GLY A N 1
ATOM 1456 C CA . GLY A 1 182 ? -9.437 -13.447 -9.267 1.00 88.44 182 GLY A CA 1
ATOM 1457 C C . GLY A 1 182 ? -8.658 -13.170 -7.974 1.00 88.44 182 GLY A C 1
ATOM 1458 O O . GLY A 1 182 ? -9.179 -13.424 -6.890 1.00 88.44 182 GLY A O 1
ATOM 1459 N N . ILE A 1 183 ? -7.420 -12.671 -8.067 1.00 90.88 183 ILE A N 1
ATOM 1460 C CA . ILE A 1 183 ? -6.555 -12.402 -6.905 1.00 90.88 183 ILE A CA 1
ATOM 1461 C C . ILE A 1 183 ? -6.758 -10.961 -6.439 1.00 90.88 183 ILE A C 1
ATOM 1463 O O . ILE A 1 183 ? -6.724 -10.040 -7.257 1.00 90.88 183 ILE A O 1
ATOM 1467 N N . TRP A 1 184 ? -6.945 -10.762 -5.134 1.00 92.25 184 TRP A N 1
ATOM 1468 C CA . TRP A 1 184 ? -7.138 -9.439 -4.540 1.00 92.25 184 TRP A CA 1
ATOM 1469 C C . TRP A 1 184 ? -5.817 -8.728 -4.310 1.00 92.25 184 TRP A C 1
ATOM 1471 O O . TRP A 1 184 ? -4.871 -9.318 -3.797 1.00 92.25 184 TRP A O 1
ATOM 1481 N N . LYS A 1 185 ? -5.766 -7.456 -4.710 1.00 94.94 185 LYS A N 1
ATOM 1482 C CA . LYS A 1 185 ? -4.542 -6.659 -4.723 1.00 94.94 185 LYS A CA 1
ATOM 1483 C C . LYS A 1 185 ? -4.776 -5.242 -4.225 1.00 94.94 185 LYS A C 1
ATOM 1485 O O . LYS A 1 185 ? -5.865 -4.682 -4.389 1.00 94.94 185 LYS A O 1
ATOM 1490 N N . TYR A 1 186 ? -3.710 -4.654 -3.692 1.00 95.94 186 TYR A N 1
ATOM 1491 C CA . TYR A 1 186 ? -3.620 -3.235 -3.375 1.00 95.94 186 TYR A CA 1
ATOM 1492 C C . TYR A 1 186 ? -2.780 -2.513 -4.432 1.00 95.94 186 TYR A C 1
ATOM 1494 O O . TYR A 1 186 ? -1.633 -2.878 -4.667 1.00 95.94 186 TYR A O 1
ATOM 1502 N N . VAL A 1 187 ? -3.352 -1.531 -5.129 1.00 93.69 187 VAL A N 1
ATOM 1503 C CA . VAL A 1 187 ? -2.787 -1.004 -6.385 1.00 93.69 187 VAL A CA 1
ATOM 1504 C C . VAL A 1 187 ? -2.000 0.295 -6.247 1.00 93.69 187 VAL A C 1
ATOM 1506 O O . VAL A 1 187 ? -1.490 0.767 -7.259 1.00 93.69 187 VAL A O 1
ATOM 1509 N N . ASP A 1 188 ? -1.940 0.900 -5.061 1.00 92.12 188 ASP A N 1
ATOM 1510 C CA . ASP A 1 188 ? -1.257 2.181 -4.830 1.00 92.12 188 ASP A CA 1
ATOM 1511 C C . ASP A 1 188 ? -0.251 2.057 -3.682 1.00 92.12 188 ASP A C 1
ATOM 1513 O O . ASP A 1 188 ? -0.633 2.056 -2.516 1.00 92.12 188 ASP A O 1
ATOM 1517 N N . LEU A 1 189 ? 1.037 1.911 -4.001 1.00 92.81 189 LEU A N 1
ATOM 1518 C CA . LEU A 1 189 ? 2.073 1.661 -2.994 1.00 92.81 189 LEU A CA 1
ATOM 1519 C C . LEU A 1 189 ? 2.805 2.935 -2.544 1.00 92.81 189 LEU A C 1
ATOM 1521 O O . LEU A 1 189 ? 3.695 2.837 -1.700 1.00 92.81 189 LEU A O 1
ATOM 1525 N N . ASP A 1 190 ? 2.437 4.123 -3.043 1.00 89.25 190 ASP A N 1
ATOM 1526 C CA . ASP A 1 190 ? 3.156 5.376 -2.751 1.00 89.25 190 ASP A CA 1
ATOM 1527 C C . ASP A 1 190 ? 3.186 5.698 -1.238 1.00 89.25 190 ASP A C 1
ATOM 1529 O O . ASP A 1 190 ? 4.161 6.260 -0.735 1.00 89.25 190 ASP A O 1
ATOM 1533 N N . ALA A 1 191 ? 2.150 5.290 -0.496 1.00 92.31 191 ALA A N 1
ATOM 1534 C CA . ALA A 1 191 ? 2.031 5.456 0.957 1.00 92.31 191 ALA A CA 1
ATOM 1535 C C . ALA A 1 191 ? 2.023 4.119 1.730 1.00 92.31 191 ALA A C 1
ATOM 1537 O O . ALA A 1 191 ? 1.443 4.033 2.817 1.00 92.31 191 ALA A O 1
ATOM 1538 N N . VAL A 1 192 ? 2.645 3.073 1.178 1.00 93.19 192 VAL A N 1
ATOM 1539 C CA . VAL A 1 192 ? 2.857 1.789 1.866 1.00 93.19 192 VAL A CA 1
ATOM 1540 C C . VAL A 1 192 ? 4.250 1.781 2.476 1.00 93.19 192 VAL A C 1
ATOM 1542 O O . VAL A 1 192 ? 5.241 1.849 1.755 1.00 93.19 192 VAL A O 1
ATOM 1545 N N . LEU A 1 193 ? 4.347 1.744 3.804 1.00 90.62 193 LEU A N 1
ATOM 1546 C CA . LEU A 1 193 ? 5.610 1.990 4.508 1.00 90.62 193 LEU A CA 1
ATOM 1547 C C . LEU A 1 193 ? 5.831 1.018 5.665 1.00 90.62 193 LEU A C 1
ATOM 1549 O O . LEU A 1 193 ? 4.884 0.591 6.325 1.00 90.62 193 LEU A O 1
ATOM 1553 N N . SER A 1 194 ? 7.100 0.731 5.960 1.00 89.56 194 SER A N 1
ATOM 1554 C CA . SER A 1 194 ? 7.473 0.076 7.212 1.00 89.56 194 SER A CA 1
ATOM 1555 C C . SER A 1 194 ? 7.283 1.022 8.396 1.00 89.56 194 SER A C 1
ATOM 1557 O O . SER A 1 194 ? 7.333 2.255 8.269 1.00 89.56 194 SER A O 1
ATOM 1559 N N . TYR A 1 195 ? 7.122 0.437 9.582 1.00 89.75 195 TYR A N 1
ATOM 1560 C CA . TYR A 1 195 ? 7.054 1.197 10.827 1.00 89.75 195 TYR A CA 1
ATOM 1561 C C . TYR A 1 195 ? 8.256 2.140 11.002 1.00 89.75 195 TYR A C 1
ATOM 1563 O O . TYR A 1 195 ? 8.087 3.287 11.415 1.00 89.75 195 TYR A O 1
ATOM 1571 N N . ASP A 1 196 ? 9.465 1.699 10.651 1.00 87.06 196 ASP A N 1
ATOM 1572 C CA . ASP A 1 196 ? 10.686 2.481 10.857 1.00 87.06 196 ASP A CA 1
ATOM 1573 C C . ASP A 1 196 ? 10.779 3.718 9.962 1.00 87.06 196 ASP A C 1
ATOM 1575 O O . ASP A 1 196 ? 11.301 4.759 10.390 1.00 87.06 196 ASP A O 1
ATOM 1579 N N . ILE A 1 197 ? 10.271 3.638 8.727 1.00 87.38 197 ILE A N 1
ATOM 1580 C CA . ILE A 1 197 ? 10.154 4.817 7.864 1.00 87.38 197 ILE A CA 1
ATOM 1581 C C . ILE A 1 197 ? 9.098 5.768 8.431 1.00 87.38 197 ILE A C 1
ATOM 1583 O O . ILE A 1 197 ? 9.369 6.964 8.578 1.00 87.38 197 ILE A O 1
ATOM 1587 N N . LEU A 1 198 ? 7.927 5.249 8.810 1.00 90.75 198 LEU A N 1
ATOM 1588 C CA . LEU A 1 198 ? 6.849 6.054 9.386 1.00 90.75 198 LEU A CA 1
ATOM 1589 C C . LEU A 1 198 ? 7.295 6.795 10.647 1.00 90.75 198 LEU A C 1
ATOM 1591 O O . LEU A 1 198 ? 7.186 8.020 10.722 1.00 90.75 198 LEU A O 1
ATOM 1595 N N . ALA A 1 199 ? 7.871 6.077 11.611 1.00 89.94 199 ALA A N 1
ATOM 1596 C CA . ALA A 1 199 ? 8.337 6.641 12.870 1.00 89.94 199 ALA A CA 1
ATOM 1597 C C . ALA A 1 199 ? 9.388 7.741 12.650 1.00 89.94 199 ALA A C 1
ATOM 1599 O O . ALA A 1 199 ? 9.398 8.745 13.368 1.00 89.94 199 ALA A O 1
ATOM 1600 N N . ARG A 1 200 ? 10.256 7.602 11.637 1.00 87.69 200 ARG A N 1
ATOM 1601 C CA . ARG A 1 200 ? 11.210 8.654 11.255 1.00 87.69 200 ARG A CA 1
ATOM 1602 C C . ARG A 1 200 ? 10.504 9.878 10.688 1.00 87.69 200 ARG A C 1
ATOM 1604 O O . ARG A 1 200 ? 10.768 10.981 11.164 1.00 87.69 200 ARG A O 1
ATOM 1611 N N . ASN A 1 201 ? 9.622 9.688 9.709 1.00 87.19 201 ASN A N 1
ATOM 1612 C CA . ASN A 1 201 ? 8.905 10.780 9.048 1.00 87.19 201 ASN A CA 1
ATOM 1613 C C . ASN A 1 201 ? 8.076 11.591 10.052 1.00 87.19 201 ASN A C 1
ATOM 1615 O O . ASN A 1 201 ? 8.058 12.820 10.005 1.00 87.19 201 ASN A O 1
ATOM 1619 N N . ILE A 1 202 ? 7.457 10.911 11.016 1.00 91.00 202 ILE A N 1
ATOM 1620 C CA . ILE A 1 202 ? 6.697 11.540 12.095 1.00 91.00 202 ILE A CA 1
ATOM 1621 C C . ILE A 1 202 ? 7.605 12.260 13.098 1.00 91.00 202 ILE A C 1
ATOM 1623 O O . ILE A 1 202 ? 7.284 13.369 13.523 1.00 91.00 202 ILE A O 1
ATOM 1627 N N . LYS A 1 203 ? 8.769 11.693 13.447 1.00 84.69 203 LYS A N 1
ATOM 1628 C CA . LYS A 1 203 ? 9.726 12.322 14.377 1.00 84.69 203 LYS A CA 1
ATOM 1629 C C . LYS A 1 203 ? 10.288 13.651 13.858 1.00 84.69 203 LYS A C 1
ATOM 1631 O O . LYS A 1 203 ? 10.686 14.487 14.664 1.00 84.69 203 LYS A O 1
ATOM 1636 N N . LEU A 1 204 ? 10.326 13.860 12.541 1.00 81.88 204 LEU A N 1
ATOM 1637 C CA . LEU A 1 204 ? 10.759 15.131 11.944 1.00 81.88 204 LEU A CA 1
ATOM 1638 C C . LEU A 1 204 ? 9.790 16.292 12.221 1.00 81.88 204 LEU A C 1
ATOM 1640 O O . LEU A 1 204 ? 10.123 17.444 11.942 1.00 81.88 204 LEU A O 1
ATOM 1644 N N . ARG A 1 205 ? 8.603 16.025 12.778 1.00 81.75 205 ARG A N 1
ATOM 1645 C CA . ARG A 1 205 ? 7.644 17.073 13.131 1.00 81.75 205 ARG A CA 1
ATOM 1646 C C . ARG A 1 205 ? 8.051 17.823 14.389 1.00 81.75 205 ARG A C 1
ATOM 1648 O O . ARG A 1 205 ? 8.494 17.244 15.376 1.00 81.75 205 ARG A O 1
ATOM 1655 N N . SER A 1 206 ? 7.867 19.138 14.337 1.00 74.81 206 SER A N 1
ATOM 1656 C CA . SER A 1 206 ? 8.349 20.079 15.346 1.00 74.81 206 SER A CA 1
ATOM 1657 C C . SER A 1 206 ? 7.563 20.030 16.659 1.00 74.81 206 SER A C 1
ATOM 1659 O O . SER A 1 206 ? 8.174 20.132 17.722 1.00 74.81 206 SER A O 1
ATOM 1661 N N . SER A 1 207 ? 6.236 19.873 16.614 1.00 92.38 207 SER A N 1
ATOM 1662 C CA . SER A 1 207 ? 5.391 19.729 17.805 1.00 92.38 207 SER A CA 1
ATOM 1663 C C . SER A 1 207 ? 3.999 19.168 17.486 1.00 92.38 207 SER A C 1
ATOM 1665 O O . SER A 1 207 ? 3.565 19.180 16.336 1.00 92.38 207 SER A O 1
ATOM 1667 N N . CYS A 1 208 ? 3.296 18.678 18.512 1.00 96.44 208 CYS A N 1
ATOM 1668 C CA . CYS A 1 208 ? 1.921 18.179 18.415 1.00 96.44 208 CYS A CA 1
ATOM 1669 C C . CYS A 1 208 ? 1.054 18.623 19.607 1.00 96.44 208 CYS A C 1
ATOM 1671 O O . CYS A 1 208 ? 1.543 18.838 20.723 1.00 96.44 208 CYS A O 1
ATOM 1673 N N . THR A 1 209 ? -0.256 18.719 19.377 1.00 96.25 209 THR A N 1
ATOM 1674 C CA . THR A 1 209 ? -1.293 18.935 20.401 1.00 96.25 209 THR A CA 1
ATOM 1675 C C . THR A 1 209 ? -2.252 17.748 20.492 1.00 96.25 209 THR A C 1
ATOM 1677 O O . THR A 1 209 ? -2.690 17.390 21.591 1.00 96.25 209 THR A O 1
ATOM 1680 N N . THR A 1 210 ? -2.556 17.134 19.352 1.00 95.69 210 THR A N 1
ATOM 1681 C CA . THR A 1 210 ? -3.415 15.960 19.191 1.00 95.69 210 THR A CA 1
ATOM 1682 C C . THR A 1 210 ? -2.687 14.873 18.409 1.00 95.69 210 THR A C 1
ATOM 1684 O O . THR A 1 210 ? -1.715 15.153 17.710 1.00 95.69 210 THR A O 1
ATOM 1687 N N . ASP A 1 211 ? -3.166 13.633 18.495 1.00 95.56 211 ASP A N 1
ATOM 1688 C CA . ASP A 1 211 ? -2.584 12.508 17.750 1.00 95.56 211 ASP A CA 1
ATOM 1689 C C . ASP A 1 211 ? -2.658 12.740 16.232 1.00 95.56 211 ASP A C 1
ATOM 1691 O O . ASP A 1 211 ? -1.743 12.383 15.500 1.00 95.56 211 ASP A O 1
ATOM 1695 N N . LEU A 1 212 ? -3.687 13.450 15.754 1.00 94.00 212 LEU A N 1
ATOM 1696 C CA . LEU A 1 212 ? -3.838 13.822 14.343 1.00 94.00 212 LEU A CA 1
ATOM 1697 C C . LEU A 1 212 ? -2.704 14.721 13.825 1.00 94.00 212 LEU A C 1
ATOM 1699 O O . LEU A 1 212 ? -2.384 14.652 12.640 1.00 94.00 212 LEU A O 1
ATOM 1703 N N . ASP A 1 213 ? -2.038 15.495 14.687 1.00 95.06 213 ASP A N 1
ATOM 1704 C CA . ASP A 1 213 ? -0.840 16.259 14.295 1.00 95.06 213 ASP A CA 1
ATOM 1705 C C . ASP A 1 213 ? 0.347 15.317 13.977 1.00 95.06 213 ASP A C 1
ATOM 1707 O O . ASP A 1 213 ? 1.291 15.665 13.260 1.00 95.06 213 ASP A O 1
ATOM 1711 N N . CYS A 1 214 ? 0.274 14.075 14.458 1.00 95.75 214 CYS A N 1
ATOM 1712 C CA . CYS A 1 214 ? 1.219 12.984 14.242 1.00 95.75 214 CYS A CA 1
ATOM 1713 C C . CYS A 1 214 ? 0.706 11.962 13.207 1.00 95.75 214 CYS A C 1
ATOM 1715 O O . CYS A 1 214 ? 1.007 10.774 13.306 1.00 95.75 214 CYS A O 1
ATOM 1717 N N . SER A 1 215 ? -0.063 12.416 12.209 1.00 94.00 215 SER A N 1
ATOM 1718 C CA . SER A 1 215 ? -0.583 11.582 11.114 1.00 94.00 215 SER A CA 1
ATOM 1719 C C . SER A 1 215 ? 0.293 11.591 9.856 1.00 94.00 215 SER A C 1
ATOM 1721 O O . SER A 1 215 ? 0.668 12.649 9.360 1.00 94.00 215 SER A O 1
ATOM 1723 N N . TYR A 1 216 ? 0.620 10.440 9.292 1.00 93.56 216 TYR A N 1
ATOM 1724 C CA . TYR A 1 216 ? 1.069 10.318 7.908 1.00 93.56 216 TYR A CA 1
ATOM 1725 C C . TYR A 1 216 ? -0.098 9.718 7.129 1.00 93.56 216 TYR A C 1
ATOM 1727 O O . TYR A 1 216 ? -0.327 8.513 7.205 1.00 93.56 216 TYR A O 1
ATOM 1735 N N . PHE A 1 217 ? -0.872 10.584 6.466 1.00 93.06 217 PHE A N 1
ATOM 1736 C CA . PHE A 1 217 ? -2.164 10.226 5.877 1.00 93.06 217 PHE A CA 1
ATOM 1737 C C . PHE A 1 217 ? -3.074 9.520 6.915 1.00 93.06 217 PHE A C 1
ATOM 1739 O O . PHE A 1 217 ? -3.397 10.127 7.936 1.00 93.06 217 PHE A O 1
ATOM 1746 N N . ASP A 1 218 ? -3.470 8.267 6.694 1.00 94.00 218 ASP A N 1
ATOM 1747 C CA . ASP A 1 218 ? -4.314 7.465 7.589 1.00 94.00 218 ASP A CA 1
ATOM 1748 C C . ASP A 1 218 ? -3.572 6.872 8.796 1.00 94.00 218 ASP A C 1
ATOM 1750 O O . ASP A 1 218 ? -4.210 6.474 9.773 1.00 94.00 218 ASP A O 1
ATOM 1754 N N . CYS A 1 219 ? -2.239 6.825 8.764 1.00 95.69 219 CYS A N 1
ATOM 1755 C CA . CYS A 1 219 ? -1.424 6.273 9.842 1.00 95.69 219 CYS A CA 1
ATOM 1756 C C . CYS A 1 219 ? -1.174 7.321 10.929 1.00 95.69 219 CYS A C 1
ATOM 1758 O O . CYS A 1 219 ? -0.517 8.331 10.682 1.00 95.69 219 CYS A O 1
ATOM 1760 N N . VAL A 1 220 ? -1.658 7.082 12.147 1.00 95.50 220 VAL A N 1
ATOM 1761 C CA . VAL A 1 220 ? -1.612 8.051 13.252 1.00 95.50 220 VAL A CA 1
ATOM 1762 C C . VAL A 1 220 ? -0.749 7.535 14.399 1.00 95.50 220 VAL A C 1
ATOM 1764 O O . VAL A 1 220 ? -0.937 6.416 14.870 1.00 95.50 220 VAL A O 1
ATOM 1767 N N . PHE A 1 221 ? 0.163 8.376 14.890 1.00 95.69 221 PHE A N 1
ATOM 1768 C CA . PHE A 1 221 ? 0.980 8.115 16.078 1.00 95.69 221 PHE A CA 1
ATOM 1769 C C . PHE A 1 221 ? 0.470 8.894 17.294 1.00 95.69 221 PHE A C 1
ATOM 1771 O O . PHE A 1 221 ? -0.143 9.953 17.171 1.00 95.69 221 PHE A O 1
ATOM 1778 N N . LEU A 1 222 ? 0.769 8.394 18.493 1.00 95.50 222 LEU A N 1
ATOM 1779 C CA . LEU A 1 222 ? 0.371 9.034 19.744 1.00 95.50 222 LEU A CA 1
ATOM 1780 C C . LEU A 1 222 ? 1.121 10.359 19.943 1.00 95.50 222 LEU A C 1
ATOM 1782 O O . LEU A 1 222 ? 2.352 10.384 19.951 1.00 95.50 222 LEU A O 1
ATOM 1786 N N . CYS A 1 223 ? 0.408 11.452 20.196 1.00 96.56 223 CYS A N 1
ATOM 1787 C CA . CYS A 1 223 ? 0.994 12.712 20.629 1.00 96.56 223 CYS A CA 1
ATOM 1788 C C . CYS A 1 223 ? 1.205 12.709 22.147 1.00 96.56 223 CYS A C 1
ATOM 1790 O O . CYS A 1 223 ? 0.263 12.623 22.941 1.00 96.56 223 CYS A O 1
ATOM 1792 N N . ASN A 1 224 ? 2.451 12.882 22.588 1.00 94.62 224 ASN A N 1
ATOM 1793 C CA . ASN A 1 224 ? 2.721 13.083 24.004 1.00 94.62 224 ASN A CA 1
ATOM 1794 C C . ASN A 1 224 ? 2.350 14.520 24.396 1.00 94.62 224 ASN A C 1
ATOM 1796 O O . ASN A 1 224 ? 3.095 15.469 24.153 1.00 94.62 224 ASN A O 1
ATOM 1800 N N . LYS A 1 225 ? 1.196 14.683 25.051 1.00 93.94 225 LYS A N 1
ATOM 1801 C CA . LYS A 1 225 ? 0.657 15.998 25.436 1.00 93.94 225 LYS A CA 1
ATOM 1802 C C . LYS A 1 225 ? 1.535 16.772 26.425 1.00 93.94 225 LYS A C 1
ATOM 1804 O O . LYS A 1 225 ? 1.403 17.997 26.476 1.00 93.94 225 LYS A O 1
ATOM 1809 N N . ASN A 1 226 ? 2.406 16.086 27.171 1.00 94.19 226 ASN A N 1
ATOM 1810 C CA . ASN A 1 226 ? 3.324 16.700 28.132 1.00 94.19 226 ASN A CA 1
ATOM 1811 C C . ASN A 1 226 ? 4.560 17.264 27.428 1.00 94.19 226 ASN A C 1
ATOM 1813 O O . ASN A 1 226 ? 4.916 18.416 27.647 1.00 94.19 226 ASN A O 1
ATOM 1817 N N . THR A 1 227 ? 5.199 16.469 26.564 1.00 94.06 227 THR A N 1
ATOM 1818 C CA . THR A 1 227 ? 6.398 16.903 25.825 1.00 94.06 227 THR A CA 1
ATOM 1819 C C . THR A 1 227 ? 6.068 17.677 24.551 1.00 94.06 227 THR A C 1
ATOM 1821 O O . THR A 1 227 ? 6.961 18.288 23.974 1.00 94.06 227 THR A O 1
ATOM 1824 N N . LYS A 1 228 ? 4.800 17.662 24.116 1.00 95.75 228 LYS A N 1
ATOM 1825 C CA . LYS A 1 228 ? 4.320 18.224 22.843 1.00 95.75 228 LYS A CA 1
ATOM 1826 C C . LYS A 1 228 ? 5.043 17.641 21.631 1.00 95.75 228 LYS A C 1
ATOM 1828 O O . LYS A 1 228 ? 5.232 18.333 20.637 1.00 95.75 228 LYS A O 1
ATOM 1833 N N . GLN A 1 229 ? 5.446 16.375 21.712 1.00 94.94 229 GLN A N 1
ATOM 1834 C CA . GLN A 1 229 ? 6.162 15.671 20.650 1.00 94.94 229 GLN A CA 1
ATOM 1835 C C . GLN A 1 229 ? 5.426 14.399 20.246 1.00 94.94 229 GLN A C 1
ATOM 1837 O O . GLN A 1 229 ? 4.831 13.717 21.086 1.00 94.94 229 GLN A O 1
ATOM 1842 N N . CYS A 1 230 ? 5.508 14.067 18.960 1.00 95.19 230 CYS A N 1
ATOM 1843 C CA . CYS A 1 230 ? 5.001 12.802 18.456 1.00 95.19 230 CYS A CA 1
ATOM 1844 C C . CYS A 1 230 ? 5.790 11.634 19.056 1.00 95.19 230 CYS A C 1
ATOM 1846 O O . CYS A 1 230 ? 7.023 11.645 19.110 1.00 95.19 230 CYS A O 1
ATOM 1848 N N . GLY A 1 231 ? 5.055 10.650 19.561 1.00 89.25 231 GLY A N 1
ATOM 1849 C CA . GLY A 1 231 ? 5.582 9.434 20.152 1.00 89.25 231 GLY A CA 1
ATOM 1850 C C . GLY A 1 231 ? 5.962 8.391 19.106 1.00 89.25 231 GLY A C 1
ATOM 1851 O O . GLY A 1 231 ? 5.931 8.630 17.903 1.00 89.25 231 GLY A O 1
ATOM 1852 N N . LYS A 1 232 ? 6.333 7.206 19.600 1.00 88.19 232 LYS A N 1
ATOM 1853 C CA . LYS A 1 232 ? 6.648 6.038 18.766 1.00 88.19 232 LYS A CA 1
ATOM 1854 C C . LYS A 1 232 ? 5.453 5.095 18.601 1.00 88.19 232 LYS A C 1
ATOM 1856 O O . LYS A 1 232 ? 5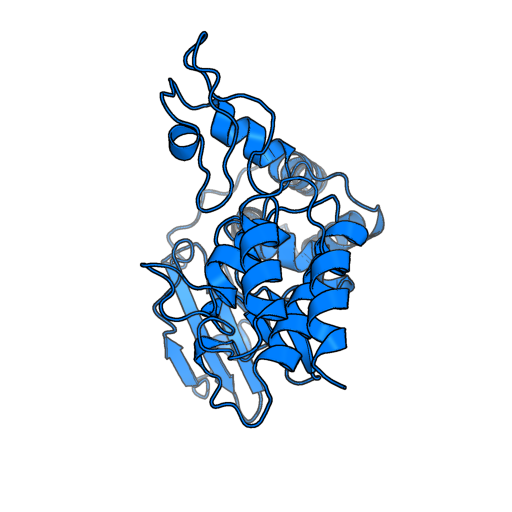.375 4.376 17.624 1.00 88.19 232 LYS A O 1
ATOM 1861 N N . SER A 1 233 ? 4.506 5.103 19.532 1.00 91.38 233 SER A N 1
ATOM 1862 C CA . SER A 1 233 ? 3.366 4.190 19.485 1.00 91.38 233 SER A CA 1
ATOM 1863 C C . SER A 1 233 ? 2.358 4.601 18.414 1.00 91.38 233 SER A C 1
ATOM 1865 O O . SER A 1 233 ? 1.909 5.749 18.398 1.00 91.38 233 SER A O 1
ATOM 1867 N N . MET A 1 234 ? 1.987 3.645 17.563 1.00 92.44 234 MET A N 1
ATOM 1868 C CA . MET A 1 234 ? 0.871 3.767 16.628 1.00 92.44 234 MET A CA 1
ATOM 1869 C C . MET A 1 234 ? -0.461 3.761 17.383 1.00 92.44 234 MET A C 1
ATOM 1871 O O . MET A 1 234 ? -0.639 3.002 18.335 1.00 92.44 234 MET A O 1
ATOM 1875 N N . VAL A 1 235 ? -1.380 4.618 16.948 1.00 93.12 235 VAL A N 1
ATOM 1876 C CA . VAL A 1 235 ? -2.782 4.655 17.392 1.00 93.12 235 VAL A CA 1
ATOM 1877 C C . VAL A 1 235 ? -3.658 3.820 16.460 1.00 93.12 235 VAL A C 1
ATOM 1879 O O . VAL A 1 235 ? -4.635 3.235 16.911 1.00 93.12 235 VAL A O 1
ATOM 1882 N N . THR A 1 236 ? -3.305 3.759 15.175 1.00 93.50 236 THR A N 1
ATOM 1883 C CA . THR A 1 236 ? -4.060 3.060 14.126 1.00 93.50 236 THR A CA 1
ATOM 1884 C C . THR A 1 236 ? -3.361 1.781 13.663 1.00 93.50 236 THR A C 1
ATOM 1886 O O . THR A 1 236 ? -2.142 1.782 13.486 1.00 93.50 236 THR A O 1
ATOM 1889 N N . SER A 1 237 ? -4.126 0.733 13.366 1.00 95.25 237 SER A N 1
ATOM 1890 C CA . SER A 1 237 ? -3.700 -0.468 12.625 1.00 95.25 237 SER A CA 1
ATOM 1891 C C . SER A 1 237 ? -4.285 -0.508 11.202 1.00 95.25 237 SER A C 1
ATOM 1893 O O . SER A 1 237 ? -5.209 0.243 10.885 1.00 95.25 237 SER A O 1
ATOM 1895 N N . ASN A 1 238 ? -3.787 -1.403 10.337 1.00 96.44 238 ASN A N 1
ATOM 1896 C CA . ASN A 1 238 ? -4.344 -1.581 8.987 1.00 96.44 238 ASN A CA 1
ATOM 1897 C C . ASN A 1 238 ? -5.832 -1.963 9.032 1.00 96.44 238 ASN A C 1
ATOM 1899 O O . ASN A 1 238 ? -6.636 -1.366 8.317 1.00 96.44 238 ASN A O 1
ATOM 1903 N N . VAL A 1 239 ? -6.221 -2.899 9.908 1.00 97.19 239 VAL A N 1
ATOM 1904 C CA . VAL A 1 239 ? -7.627 -3.309 10.060 1.00 97.19 239 VAL A CA 1
ATOM 1905 C C . VAL A 1 239 ? -8.520 -2.141 10.497 1.00 97.19 239 VAL A C 1
ATOM 1907 O O . VAL A 1 239 ? -9.583 -1.931 9.912 1.00 97.19 239 VAL A O 1
ATOM 1910 N N . GLN A 1 240 ? -8.052 -1.295 11.420 1.00 96.56 240 GLN A N 1
ATOM 1911 C CA . GLN A 1 240 ? -8.756 -0.077 11.840 1.00 96.56 240 GLN A CA 1
ATOM 1912 C C . GLN A 1 240 ? -8.959 0.910 10.688 1.00 96.56 240 GLN A C 1
ATOM 1914 O O . GLN A 1 240 ? -10.068 1.417 10.485 1.00 96.56 240 GLN A O 1
ATOM 1919 N N . ILE A 1 241 ? -7.896 1.173 9.923 1.00 95.94 241 ILE A N 1
ATOM 1920 C CA . ILE A 1 241 ? -7.930 2.081 8.771 1.00 95.94 241 ILE A CA 1
ATOM 1921 C C . ILE A 1 241 ? -8.930 1.566 7.728 1.00 95.94 241 ILE A C 1
ATOM 1923 O O . ILE A 1 241 ? -9.748 2.334 7.223 1.00 95.94 241 ILE A O 1
ATOM 1927 N N . ILE A 1 242 ? -8.931 0.263 7.453 1.00 96.06 242 ILE A N 1
ATOM 1928 C CA . ILE A 1 242 ? -9.819 -0.362 6.468 1.00 96.06 242 ILE A CA 1
ATOM 1929 C C . ILE A 1 242 ? -11.278 -0.349 6.923 1.00 96.06 242 ILE A C 1
ATOM 1931 O O . ILE A 1 242 ? -12.156 0.048 6.149 1.00 96.06 242 ILE A O 1
ATOM 1935 N N . CYS A 1 243 ? -11.557 -0.695 8.182 1.00 96.50 243 CYS A N 1
ATOM 1936 C CA . CYS A 1 243 ? -12.904 -0.590 8.738 1.00 96.50 243 CYS A CA 1
ATOM 1937 C C . CYS A 1 243 ? -13.455 0.829 8.607 1.00 96.50 243 CYS A C 1
ATOM 1939 O O . CYS A 1 243 ? -14.589 1.014 8.164 1.00 96.50 243 CYS A O 1
ATOM 1941 N N . LYS A 1 244 ? -12.637 1.834 8.926 1.00 94.75 244 LYS A N 1
ATOM 1942 C CA . LYS A 1 244 ? -13.014 3.243 8.822 1.00 94.75 244 LYS A CA 1
ATOM 1943 C C . LYS A 1 244 ? -13.225 3.678 7.369 1.00 94.75 244 LYS A C 1
ATOM 1945 O O . LYS A 1 244 ? -14.290 4.189 7.034 1.00 94.75 244 LYS A O 1
ATOM 1950 N N . ASN A 1 245 ? -12.232 3.487 6.504 1.00 93.56 245 ASN A N 1
ATOM 1951 C CA . ASN A 1 245 ? -12.201 4.133 5.192 1.00 93.56 245 ASN A CA 1
ATOM 1952 C C . ASN A 1 245 ? -12.925 3.340 4.097 1.00 93.56 245 ASN A C 1
ATOM 1954 O O . ASN A 1 245 ? -13.430 3.960 3.159 1.00 93.56 245 ASN A O 1
ATOM 1958 N N . ILE A 1 246 ? -12.989 2.007 4.212 1.00 93.06 246 ILE A N 1
ATOM 1959 C CA . ILE A 1 246 ? -13.570 1.116 3.195 1.00 93.06 246 ILE A CA 1
ATOM 1960 C C . ILE A 1 246 ? -14.942 0.592 3.618 1.00 93.06 246 ILE A C 1
ATOM 1962 O O . ILE A 1 246 ? -15.879 0.632 2.822 1.00 93.06 246 ILE A O 1
ATOM 1966 N N . PHE A 1 247 ? -15.091 0.092 4.848 1.00 94.44 247 PHE A N 1
ATOM 1967 C CA . PHE A 1 247 ? -16.331 -0.583 5.252 1.00 94.44 247 PHE A CA 1
ATOM 1968 C C . PHE A 1 247 ? -17.397 0.364 5.787 1.00 94.44 247 PHE A C 1
ATOM 1970 O O . PHE A 1 247 ? -18.549 0.257 5.368 1.00 94.44 247 PHE A O 1
ATOM 1977 N N . ILE A 1 248 ? -17.025 1.292 6.669 1.00 93.50 248 ILE A N 1
ATOM 1978 C CA . ILE A 1 248 ? -17.919 2.343 7.175 1.00 93.50 248 ILE A CA 1
ATOM 1979 C C . ILE A 1 248 ? -18.007 3.487 6.164 1.00 93.50 248 ILE A C 1
ATOM 1981 O O . ILE A 1 248 ? -19.099 3.965 5.871 1.00 93.50 248 ILE A O 1
ATOM 1985 N N . GLY A 1 249 ? -16.869 3.872 5.586 1.00 86.31 249 GLY A N 1
ATOM 1986 C CA . GLY A 1 249 ? -16.775 5.026 4.702 1.00 86.31 249 GLY A CA 1
ATOM 1987 C C . GLY A 1 249 ? -16.533 6.318 5.480 1.00 86.31 249 GLY A C 1
ATOM 1988 O O . GLY A 1 249 ? -16.777 6.426 6.683 1.00 86.31 249 GLY A O 1
ATOM 1989 N N . GLY A 1 250 ? -16.000 7.312 4.781 1.00 73.31 250 GLY A N 1
ATOM 1990 C CA . GLY A 1 250 ? -15.601 8.587 5.357 1.00 73.31 250 GLY A CA 1
ATOM 1991 C C . GLY A 1 250 ? -16.021 9.756 4.483 1.00 73.31 250 GLY A C 1
ATOM 1992 O O . GLY A 1 250 ? -16.446 9.596 3.341 1.00 73.31 250 GLY A O 1
ATOM 1993 N N . PHE A 1 251 ? -15.850 10.967 5.013 1.00 61.81 251 PHE A N 1
ATOM 1994 C CA . PHE A 1 251 ? -16.212 12.199 4.308 1.00 61.81 251 PHE A CA 1
ATOM 1995 C C . PHE A 1 251 ? -15.573 12.303 2.909 1.00 61.81 251 PHE A C 1
ATOM 1997 O O . PHE A 1 251 ? -16.202 12.805 1.984 1.00 61.81 251 PHE A O 1
ATOM 2004 N N . TRP A 1 252 ? -14.349 11.787 2.748 1.00 60.16 252 TRP A N 1
ATOM 2005 C CA . TRP A 1 252 ? -13.593 11.826 1.491 1.00 60.16 252 TRP A CA 1
ATOM 2006 C C . TRP A 1 252 ? -13.731 10.561 0.634 1.00 60.16 252 TRP A C 1
ATOM 2008 O O . TRP A 1 252 ? -13.600 10.642 -0.584 1.00 60.16 252 TRP A O 1
ATOM 2018 N N . SER A 1 253 ? -14.002 9.405 1.244 1.00 64.31 253 SER A N 1
ATOM 2019 C CA . SER A 1 253 ? -14.132 8.111 0.555 1.00 64.31 253 SER A CA 1
ATOM 2020 C C . SER A 1 253 ? -15.571 7.768 0.153 1.00 64.31 253 SER A C 1
ATOM 2022 O O . SER A 1 253 ? -15.783 6.824 -0.605 1.00 64.31 253 SER A O 1
ATOM 2024 N N . GLY A 1 254 ? -16.556 8.554 0.595 1.00 76.25 254 GLY A N 1
ATOM 2025 C CA . GLY A 1 254 ? -17.965 8.329 0.289 1.00 76.25 254 GLY A CA 1
ATOM 2026 C C . GLY A 1 254 ? -18.567 7.206 1.131 1.00 76.25 254 GLY A C 1
ATOM 2027 O O . GLY A 1 254 ? -18.115 6.936 2.244 1.00 76.25 254 GLY A O 1
ATOM 2028 N N . ARG A 1 255 ? -19.625 6.576 0.607 1.00 84.06 255 ARG A N 1
ATOM 2029 C CA . ARG A 1 255 ? -20.321 5.497 1.316 1.00 84.06 255 ARG A CA 1
ATOM 2030 C C . ARG A 1 255 ? -19.449 4.258 1.435 1.00 84.06 255 ARG A C 1
ATOM 2032 O O . ARG A 1 255 ? -18.882 3.807 0.439 1.00 84.06 255 ARG A O 1
ATOM 2039 N N . GLY A 1 256 ? -19.404 3.689 2.632 1.00 89.56 256 GLY A N 1
ATOM 2040 C CA . GLY A 1 256 ? -18.673 2.458 2.888 1.00 89.56 256 GLY A CA 1
ATOM 2041 C C . GLY A 1 256 ? -19.373 1.230 2.320 1.00 89.56 256 GLY A C 1
ATOM 2042 O O . GLY A 1 256 ? -20.598 1.179 2.186 1.00 89.56 256 GLY A O 1
ATOM 2043 N N . LEU A 1 257 ? -18.584 0.198 2.034 1.00 90.12 257 LEU A N 1
ATOM 2044 C CA . LEU A 1 257 ? -19.044 -1.071 1.471 1.00 90.12 257 LEU A CA 1
ATOM 2045 C C . LEU A 1 257 ? -20.114 -1.758 2.339 1.00 90.12 257 LEU A C 1
ATOM 2047 O O . LEU A 1 257 ? -21.019 -2.411 1.811 1.00 90.12 257 LEU A O 1
ATOM 2051 N N . LEU A 1 258 ? -20.009 -1.602 3.661 1.00 91.69 258 LEU A N 1
ATOM 2052 C CA . LEU A 1 258 ? -20.870 -2.228 4.665 1.00 91.69 258 LEU A CA 1
ATOM 2053 C C . LEU A 1 258 ? -21.743 -1.221 5.429 1.00 91.69 258 LEU A C 1
ATOM 2055 O O . LEU A 1 258 ? -22.519 -1.632 6.289 1.00 91.69 258 LEU A O 1
ATOM 2059 N N . GLU A 1 259 ? -21.675 0.072 5.101 1.00 86.31 259 GLU A N 1
ATOM 2060 C CA . GLU A 1 259 ? -22.374 1.150 5.819 1.00 86.31 259 GLU A CA 1
ATOM 2061 C C . GLU A 1 259 ? -23.889 0.910 5.912 1.00 86.31 259 GLU A C 1
ATOM 2063 O O . GLU A 1 259 ? -24.502 1.084 6.963 1.00 86.31 259 GLU A O 1
ATOM 2068 N N . MET A 1 260 ? -24.501 0.475 4.806 1.00 83.12 260 MET A N 1
ATOM 2069 C CA . MET A 1 260 ? -25.948 0.236 4.720 1.00 83.12 260 MET A CA 1
ATOM 2070 C C . MET A 1 260 ? -26.349 -1.210 5.047 1.00 83.12 260 MET A C 1
ATOM 2072 O O . MET A 1 260 ? -27.504 -1.598 4.835 1.00 83.12 260 MET A O 1
ATOM 2076 N N . HIS A 1 261 ? -25.418 -2.034 5.534 1.00 87.62 261 HIS A N 1
ATOM 2077 C CA . HIS A 1 261 ? -25.718 -3.418 5.871 1.00 87.62 261 HIS A CA 1
ATOM 2078 C C . HIS A 1 261 ? -26.654 -3.487 7.091 1.00 87.62 261 HIS A C 1
ATOM 2080 O O . HIS A 1 261 ? -26.423 -2.849 8.113 1.00 87.62 261 HIS A O 1
ATOM 2086 N N . LYS A 1 262 ? -27.736 -4.274 7.006 1.00 87.75 262 LYS A N 1
ATOM 2087 C CA . LYS A 1 262 ? -28.808 -4.283 8.027 1.00 87.75 262 LYS A CA 1
ATOM 2088 C C . LYS A 1 262 ? -28.474 -5.073 9.296 1.00 87.75 262 LYS A C 1
ATOM 2090 O O . LYS A 1 262 ? -29.200 -4.968 10.281 1.00 87.75 262 LYS A O 1
ATOM 2095 N N . SER A 1 263 ? -27.429 -5.897 9.265 1.00 91.81 263 SER A N 1
ATOM 2096 C CA . SER A 1 263 ? -27.044 -6.726 10.411 1.00 91.81 263 SER A CA 1
ATOM 2097 C C . SER A 1 263 ? -26.461 -5.880 11.542 1.00 91.81 263 SER A C 1
ATOM 2099 O O . SER A 1 263 ? -25.474 -5.169 11.348 1.00 91.81 263 SER A O 1
ATOM 2101 N N . THR A 1 264 ? -27.036 -6.012 12.739 1.00 92.69 264 THR A N 1
ATOM 2102 C CA . THR A 1 264 ? -26.506 -5.393 13.960 1.00 92.69 264 THR A CA 1
ATOM 2103 C C . THR A 1 264 ? -25.123 -5.929 14.307 1.00 92.69 264 THR A C 1
ATOM 2105 O O . THR A 1 264 ? -24.292 -5.152 14.759 1.00 92.69 264 THR A O 1
ATOM 2108 N N . LEU A 1 265 ? -24.850 -7.208 14.012 1.00 93.62 265 LEU A N 1
ATOM 2109 C CA . LEU A 1 265 ? -23.533 -7.812 14.207 1.00 93.62 265 LEU A CA 1
ATOM 2110 C C . LEU A 1 265 ? -22.462 -7.057 13.411 1.00 93.62 265 LEU A C 1
ATOM 2112 O O . LEU A 1 265 ? -21.492 -6.615 14.008 1.00 93.62 265 LEU A O 1
ATOM 2116 N N . ILE A 1 266 ? -22.673 -6.804 12.109 1.00 94.06 266 ILE A N 1
ATOM 2117 C CA . ILE A 1 266 ? -21.721 -6.010 11.303 1.00 94.06 266 ILE A CA 1
ATOM 2118 C C . ILE A 1 266 ? -21.518 -4.628 11.895 1.00 94.06 266 ILE A C 1
ATOM 2120 O O . ILE A 1 266 ? -20.386 -4.171 12.016 1.00 94.06 266 ILE A O 1
ATOM 2124 N N . ARG A 1 267 ? -22.607 -3.950 12.260 1.00 93.69 267 ARG A N 1
ATOM 2125 C CA . ARG A 1 267 ? -22.516 -2.595 12.800 1.00 93.69 267 ARG A CA 1
ATOM 2126 C C . ARG A 1 267 ? -21.672 -2.563 14.074 1.00 93.69 267 ARG A C 1
ATOM 2128 O O . ARG A 1 267 ? -20.806 -1.704 14.206 1.00 93.69 267 ARG A O 1
ATOM 2135 N N . ASP A 1 268 ? -21.917 -3.491 14.990 1.00 95.62 268 ASP A N 1
ATOM 2136 C CA . ASP A 1 268 ? -21.217 -3.543 16.269 1.00 95.62 268 ASP A CA 1
ATOM 2137 C C . ASP A 1 268 ? -19.756 -3.996 16.082 1.00 95.62 268 ASP A C 1
ATOM 2139 O O . ASP A 1 268 ? -18.863 -3.403 16.684 1.00 95.62 268 ASP A O 1
ATOM 2143 N N . THR A 1 269 ? -19.483 -4.940 15.171 1.00 96.75 269 THR A N 1
ATOM 2144 C CA . THR A 1 269 ? -18.120 -5.323 14.762 1.00 96.75 269 THR A CA 1
ATOM 2145 C C . THR A 1 269 ? -17.350 -4.140 14.187 1.00 96.75 269 THR A C 1
ATOM 2147 O O . THR A 1 269 ? -16.216 -3.906 14.583 1.00 96.75 269 THR A O 1
ATOM 2150 N N . LEU A 1 270 ? -17.943 -3.357 13.281 1.00 96.12 270 LEU A N 1
ATOM 2151 C CA . LEU A 1 270 ? -17.271 -2.195 12.691 1.00 96.12 270 LEU A CA 1
ATOM 2152 C C . LEU A 1 270 ? -16.994 -1.102 13.731 1.00 96.12 270 LEU A C 1
ATOM 2154 O O . LEU A 1 270 ? -15.945 -0.462 13.679 1.00 96.12 270 LEU A O 1
ATOM 2158 N N . LEU A 1 271 ? -17.897 -0.914 14.700 1.00 95.88 271 LEU A N 1
ATOM 2159 C CA . LEU A 1 271 ? -17.678 0.000 15.823 1.00 95.88 271 LEU A CA 1
ATOM 2160 C C . LEU A 1 271 ? -16.559 -0.476 16.751 1.00 95.88 271 LEU A C 1
ATOM 2162 O O . LEU A 1 271 ? -15.774 0.354 17.203 1.00 95.88 271 LEU A O 1
ATOM 2166 N N . GLN A 1 272 ? -16.473 -1.776 17.035 1.00 97.38 272 GLN A N 1
ATOM 2167 C CA . GLN A 1 272 ? -15.350 -2.341 17.787 1.00 97.38 272 GLN A CA 1
ATOM 2168 C C . GLN A 1 272 ? -14.051 -2.165 17.009 1.00 97.38 272 GLN A C 1
ATOM 2170 O O . GLN A 1 272 ? -13.095 -1.624 17.552 1.00 97.38 272 GLN A O 1
ATOM 2175 N N . CYS A 1 273 ? -14.068 -2.494 15.718 1.00 97.44 273 CYS A N 1
ATOM 2176 C CA . CYS A 1 273 ? -12.910 -2.399 14.847 1.00 97.44 273 CYS A CA 1
ATOM 2177 C C . CYS A 1 273 ? -12.246 -1.025 14.898 1.00 97.44 273 CYS A C 1
ATOM 2179 O O . CYS A 1 273 ? -11.037 -0.957 15.047 1.00 97.44 273 CYS A O 1
ATOM 2181 N N . ILE A 1 274 ? -13.008 0.074 14.834 1.00 95.75 274 ILE A N 1
ATOM 2182 C CA . ILE A 1 274 ? -12.427 1.428 14.827 1.00 95.75 274 ILE A CA 1
ATOM 2183 C C . ILE A 1 274 ? -12.064 1.985 16.213 1.00 95.75 274 ILE A C 1
ATOM 2185 O O . ILE A 1 274 ? -11.378 3.002 16.276 1.00 95.75 274 ILE A O 1
ATOM 2189 N N . ASN A 1 275 ? -12.551 1.388 17.307 1.00 95.38 275 ASN A N 1
ATOM 2190 C CA . ASN A 1 275 ? -12.405 1.946 18.660 1.00 95.38 275 ASN A CA 1
ATOM 2191 C C . ASN A 1 275 ? -11.537 1.094 19.595 1.00 95.38 275 ASN A C 1
ATOM 2193 O O . ASN A 1 275 ? -11.010 1.627 20.571 1.00 95.38 275 ASN A O 1
ATOM 2197 N N . ASP A 1 276 ? -11.403 -0.204 19.331 1.00 95.81 276 ASP A N 1
ATOM 2198 C CA . ASP A 1 276 ? -10.609 -1.125 20.138 1.00 95.81 276 ASP A CA 1
ATOM 2199 C C . ASP A 1 276 ? -9.259 -1.388 19.461 1.00 95.81 276 ASP A C 1
ATOM 2201 O O . ASP A 1 276 ? -9.190 -1.883 18.337 1.00 95.81 276 ASP A O 1
ATOM 2205 N N . SER A 1 277 ? -8.165 -1.044 20.141 1.00 91.44 277 SER A N 1
ATOM 2206 C CA . SER A 1 277 ? -6.807 -1.280 19.643 1.00 91.44 277 SER A CA 1
ATOM 2207 C C . SER A 1 277 ? -6.380 -2.748 19.705 1.00 91.44 277 SER A C 1
ATOM 2209 O O . SER A 1 277 ? -5.334 -3.085 19.157 1.00 91.44 277 SER A O 1
ATOM 2211 N N . ALA A 1 278 ? -7.137 -3.603 20.398 1.00 95.00 278 ALA A N 1
ATOM 2212 C CA . ALA A 1 278 ? -6.912 -5.044 20.435 1.00 95.00 278 ALA A CA 1
ATOM 2213 C C . ALA A 1 278 ? -7.651 -5.796 19.317 1.00 95.00 278 ALA A C 1
ATOM 2215 O O . ALA A 1 278 ? -7.433 -6.995 19.171 1.00 95.00 278 ALA A O 1
ATOM 2216 N N . PHE A 1 279 ? -8.507 -5.119 18.544 1.00 97.00 279 PHE A N 1
ATOM 2217 C CA . PHE A 1 279 ? -9.269 -5.739 17.466 1.00 97.00 279 PHE A CA 1
ATOM 2218 C C . PHE A 1 279 ? -8.354 -6.186 16.315 1.00 97.00 279 PHE A C 1
ATOM 2220 O O . PHE A 1 279 ? -7.496 -5.423 15.861 1.00 97.00 279 PHE A O 1
ATOM 2227 N N . THR A 1 280 ? -8.564 -7.410 15.833 1.00 96.19 280 THR A N 1
ATOM 2228 C CA . THR A 1 280 ? -7.698 -8.082 14.851 1.00 96.19 280 THR A CA 1
ATOM 2229 C C . THR A 1 280 ? -8.388 -8.335 13.510 1.00 96.19 280 THR A C 1
ATOM 2231 O O . THR A 1 280 ? -9.610 -8.232 13.370 1.00 96.19 280 THR A O 1
ATOM 2234 N N . GLU A 1 281 ? -7.599 -8.692 12.497 1.00 96.50 281 GLU A N 1
ATOM 2235 C CA . GLU A 1 281 ? -8.111 -9.179 11.215 1.00 96.50 281 GLU A CA 1
ATOM 2236 C C . GLU A 1 281 ? -8.967 -10.453 11.383 1.00 96.50 281 GLU A C 1
ATOM 2238 O O . GLU A 1 281 ? -9.994 -10.602 10.717 1.00 96.50 281 GLU A O 1
ATOM 2243 N N . GLU A 1 282 ? -8.606 -11.348 12.307 1.00 97.06 282 GLU A N 1
ATOM 2244 C CA . GLU A 1 282 ? -9.364 -12.565 12.609 1.00 97.06 282 GLU A CA 1
ATOM 2245 C C . GLU A 1 282 ? -10.750 -12.260 13.191 1.00 97.06 282 GLU A C 1
ATOM 2247 O O . GLU A 1 282 ? -11.733 -12.892 12.795 1.00 97.06 282 GLU A O 1
ATOM 2252 N N . ASP A 1 283 ? -10.859 -11.277 14.091 1.00 97.38 283 ASP A N 1
ATOM 2253 C CA . ASP A 1 283 ? -12.148 -10.845 14.652 1.00 97.38 283 ASP A CA 1
ATOM 2254 C C . ASP A 1 283 ? -13.105 -10.381 13.545 1.00 97.38 283 ASP A C 1
ATOM 2256 O O . ASP A 1 283 ? -14.288 -10.745 13.523 1.00 97.38 283 ASP A O 1
ATOM 2260 N N . LEU A 1 284 ? -12.575 -9.626 12.579 1.00 96.94 284 LEU A N 1
ATOM 2261 C CA . LEU A 1 284 ? -13.314 -9.171 11.406 1.00 96.94 284 LEU A CA 1
ATOM 2262 C C . LEU A 1 284 ? -13.765 -10.342 10.523 1.00 96.94 284 LEU A C 1
ATOM 2264 O O . LEU A 1 284 ? -14.943 -10.417 10.165 1.00 96.94 284 LEU A O 1
ATOM 2268 N N . ILE A 1 285 ? -12.856 -11.260 10.179 1.00 96.50 285 ILE A N 1
ATOM 2269 C CA . ILE A 1 285 ? -13.158 -12.422 9.327 1.00 96.50 285 ILE A CA 1
ATOM 2270 C C . ILE A 1 285 ? -14.232 -13.305 9.970 1.00 96.50 285 ILE A C 1
ATOM 2272 O O . ILE A 1 285 ? -15.171 -13.736 9.289 1.00 96.50 285 ILE A O 1
ATOM 2276 N N . ASN A 1 286 ? -14.134 -13.544 11.279 1.00 95.69 286 ASN A N 1
ATOM 2277 C CA . ASN A 1 286 ? -15.101 -14.343 12.029 1.00 95.69 286 ASN A CA 1
ATOM 2278 C C . ASN A 1 286 ? -16.502 -13.716 11.988 1.00 95.69 286 ASN A C 1
ATOM 2280 O O . ASN A 1 286 ? -17.486 -14.407 11.714 1.00 95.69 286 ASN A O 1
ATOM 2284 N N . ALA A 1 287 ? -16.600 -12.401 12.197 1.00 94.62 287 ALA A N 1
ATOM 2285 C CA . ALA A 1 287 ? -17.872 -11.684 12.150 1.00 94.62 287 ALA A CA 1
ATOM 2286 C C . ALA A 1 287 ? -18.501 -11.666 10.747 1.00 94.62 287 ALA A C 1
ATOM 2288 O O . ALA A 1 287 ? -19.713 -11.845 10.613 1.00 94.62 287 ALA A O 1
ATOM 2289 N N . LEU A 1 288 ? -17.691 -11.478 9.698 1.00 94.25 288 LEU A N 1
ATOM 2290 C CA . LEU A 1 288 ? -18.156 -11.513 8.307 1.00 94.25 288 LEU A CA 1
ATOM 2291 C C . LEU A 1 288 ? -18.652 -12.912 7.918 1.00 94.25 288 LEU A C 1
ATOM 2293 O O . LEU A 1 288 ? -19.718 -13.048 7.316 1.00 94.25 288 LEU A O 1
ATOM 2297 N N . SER A 1 289 ? -17.926 -13.953 8.328 1.00 93.56 289 SER A N 1
ATOM 2298 C CA . SER A 1 289 ? -18.272 -15.349 8.033 1.00 93.56 289 SER A CA 1
ATOM 2299 C C . SER A 1 289 ? -19.558 -15.804 8.729 1.00 93.56 289 SER A C 1
ATOM 2301 O O . SER A 1 289 ? -20.287 -16.628 8.185 1.00 93.56 289 SER A O 1
ATOM 2303 N N . ALA A 1 290 ? -19.888 -15.235 9.892 1.00 91.06 290 ALA A N 1
ATOM 2304 C CA . ALA A 1 290 ? -21.126 -15.535 10.616 1.00 91.06 290 ALA A CA 1
ATOM 2305 C C . ALA A 1 290 ? -22.409 -15.064 9.899 1.00 91.06 290 ALA A C 1
ATOM 2307 O O . ALA A 1 290 ? -23.507 -15.392 10.342 1.00 91.06 290 ALA A O 1
ATOM 2308 N N . ILE A 1 291 ? -22.282 -14.275 8.828 1.00 83.56 291 ILE A N 1
ATOM 2309 C CA . ILE A 1 291 ? -23.402 -13.678 8.080 1.00 83.56 291 ILE A CA 1
ATOM 2310 C C . ILE A 1 291 ? -23.522 -14.247 6.665 1.00 83.56 291 ILE A C 1
ATOM 2312 O O . ILE A 1 291 ? -24.569 -14.108 6.038 1.00 83.56 291 ILE A O 1
ATOM 2316 N N . GLU A 1 292 ? -22.469 -14.888 6.151 1.00 70.56 292 GLU A N 1
ATOM 2317 C CA . GLU A 1 292 ? -22.535 -15.626 4.883 1.00 70.56 292 GLU A CA 1
ATOM 2318 C C . GLU A 1 292 ? -23.337 -16.937 4.991 1.00 70.56 292 GLU A C 1
ATOM 2320 O O . GLU A 1 292 ? -23.697 -17.498 3.955 1.00 70.56 292 GLU A O 1
ATOM 2325 N N . GLY A 1 293 ? -23.615 -17.413 6.213 1.00 50.22 293 GLY A N 1
ATOM 2326 C CA . GLY A 1 293 ? -24.479 -18.569 6.500 1.00 50.22 293 GLY A CA 1
ATOM 2327 C C . GLY A 1 293 ? -25.947 -18.202 6.680 1.00 50.22 293 GLY A C 1
ATOM 2328 O O . GLY A 1 293 ? -26.791 -19.055 6.324 1.00 50.22 293 GLY A O 1
#